Protein AF-A0A4V3XB51-F1 (afdb_monomer_lite)

Sequence (217 aa):
MMGCTQDAAGVLFLIGRRKKIQQNGTAVLPFRLDHRQHALASAIVCNLLGSENNVEFRTEKIDRAYNVVCETRRFMPTISTLTLVLTPTAHSQNIEVHGVQTVTIDFHDMETVDDFYDSEEMDDITTFAWDKLDSLASLLPDLHQVVLGFLTQDSMSRFVDEIVDVDMKMENLRSAGKLKYAIWSGSKRWTWCRVSPDMKELEATSFGKDDLWRVYQ

Organism: NCBI:txid98765

pLDDT: mean 73.85, std 19.02, range [29.34, 96.88]

Radius of gyration: 18.2 Å; chains: 1; bounding box: 54×57×50 Å

Foldseek 3Di:
DDDDDPPPPDFDQPFDWDQDFDDPQWDPDPDAAPPLQSRLVRLLLCLQQNSDGAWIWTWGDDPQWIWIWIFGDDPDFQTFTWIWIWGFDDDDDDDGHTAGAEIETERASVVPSPPPDDPPSLVPLVVRPQQSNLVSQLPRPNYQAYEYEYQDLVNVVCCCVVPCPVVVGNVSCVVVVRYFYWYQDPPPQQFIWGQDPVRPDTHTDNHHDVCSRVRVD

Secondary structure (DSSP, 8-state):
-----------------EE---BTTB---SS-B-HHHHHHHHHHHHHHH-SSS-EEEEEEEETTEEEEEEEE--SS----EEEEEEEEE--SSS--EEEEEEEEEE-TTGGG-TTTS-TTTTHHHHSS-HHHHHHHHHT-TT--EEEEEES-HHHHHHHIIIIIIIS-TTHHHHHTT-EEEEEEETTTTSEEEEEPTTSS-EEE-S--GGGGGGTT-

Structure (mmCIF, N/CA/C/O backbone):
data_AF-A0A4V3XB51-F1
#
_entry.id   AF-A0A4V3XB51-F1
#
loop_
_atom_site.group_PDB
_atom_site.id
_atom_site.type_symbol
_atom_site.label_atom_id
_atom_site.label_alt_id
_atom_site.label_comp_id
_atom_site.label_asym_id
_atom_site.label_entity_id
_atom_site.label_seq_id
_atom_site.pdbx_PDB_ins_code
_atom_site.Cartn_x
_atom_site.Cartn_y
_atom_site.Cartn_z
_atom_site.occupancy
_atom_site.B_iso_or_equiv
_atom_site.auth_seq_id
_atom_site.auth_comp_id
_atom_site.auth_asym_id
_atom_site.auth_atom_id
_atom_site.pdbx_PDB_model_num
ATOM 1 N N . MET A 1 1 ? -36.558 -35.570 7.314 1.00 42.81 1 MET A N 1
ATOM 2 C CA . MET A 1 1 ? -35.147 -35.218 7.562 1.00 42.81 1 MET A CA 1
ATOM 3 C C . MET A 1 1 ? -34.649 -34.484 6.322 1.00 42.81 1 MET A C 1
ATOM 5 O O . MET A 1 1 ? -34.412 -35.126 5.313 1.00 42.81 1 MET A O 1
ATOM 9 N N . MET A 1 2 ? -34.637 -33.152 6.347 1.00 34.59 2 MET A N 1
ATOM 10 C CA . MET A 1 2 ? -33.955 -32.300 5.362 1.00 34.59 2 MET A CA 1
ATOM 11 C C . MET A 1 2 ? -33.827 -30.924 6.013 1.00 34.59 2 MET A C 1
ATOM 13 O O . MET A 1 2 ? -34.794 -30.175 6.099 1.00 34.59 2 MET A O 1
ATOM 17 N N . GLY A 1 3 ? -32.662 -30.674 6.605 1.00 41.59 3 GLY A N 1
ATOM 18 C CA . GLY A 1 3 ? -32.278 -29.352 7.072 1.00 41.59 3 GLY A CA 1
ATOM 19 C C . GLY A 1 3 ? -31.692 -28.597 5.891 1.00 41.59 3 GLY A C 1
ATOM 20 O O . GLY A 1 3 ? -30.640 -28.979 5.389 1.00 41.59 3 GLY A O 1
ATOM 21 N N . CYS A 1 4 ? -32.379 -27.557 5.437 1.00 36.38 4 CYS A N 1
ATOM 22 C CA . CYS A 1 4 ? -31.778 -26.542 4.586 1.00 36.38 4 CYS A CA 1
ATOM 23 C C . CYS A 1 4 ? -31.296 -25.418 5.503 1.00 36.38 4 CYS A C 1
ATOM 25 O O . CYS A 1 4 ? -32.102 -24.641 6.011 1.00 36.38 4 CYS A O 1
ATOM 27 N N . THR A 1 5 ? -29.990 -25.354 5.748 1.00 40.09 5 THR A N 1
ATOM 28 C CA . THR A 1 5 ? -29.340 -24.167 6.303 1.00 40.09 5 THR A CA 1
ATOM 29 C C . THR A 1 5 ? -29.309 -23.100 5.215 1.00 40.09 5 THR A C 1
ATOM 31 O O . THR A 1 5 ? -28.614 -23.233 4.211 1.00 40.09 5 THR A O 1
ATOM 34 N N . GLN A 1 6 ? -30.123 -22.059 5.382 1.00 37.75 6 GLN A N 1
ATOM 35 C CA . GLN A 1 6 ? -29.972 -20.815 4.638 1.00 37.75 6 GLN A CA 1
ATOM 36 C C . GLN A 1 6 ? -28.800 -20.045 5.250 1.00 37.75 6 GLN A C 1
ATOM 38 O O . GLN A 1 6 ? -28.991 -19.253 6.170 1.00 37.75 6 GLN A O 1
ATOM 43 N N . ASP A 1 7 ? -27.595 -20.269 4.733 1.00 34.88 7 ASP A N 1
ATOM 44 C CA . ASP A 1 7 ? -26.500 -19.321 4.919 1.00 34.88 7 ASP A CA 1
ATOM 45 C C . ASP A 1 7 ? -26.773 -18.116 4.013 1.00 34.88 7 ASP A C 1
ATOM 47 O O . ASP A 1 7 ? -26.369 -18.050 2.853 1.00 34.88 7 ASP A O 1
ATOM 51 N N . ALA A 1 8 ? -27.553 -17.169 4.530 1.00 37.12 8 ALA A N 1
ATOM 52 C CA . ALA A 1 8 ? -27.720 -15.867 3.910 1.00 37.12 8 ALA A CA 1
ATOM 53 C C . ALA A 1 8 ? -26.492 -15.008 4.247 1.00 37.12 8 ALA A C 1
ATOM 55 O O . ALA A 1 8 ? -26.434 -14.366 5.296 1.00 37.12 8 ALA A O 1
ATOM 56 N N . ALA A 1 9 ? -25.504 -14.989 3.354 1.00 34.12 9 ALA A N 1
ATOM 57 C CA . ALA A 1 9 ? -24.465 -13.966 3.364 1.00 34.12 9 ALA A CA 1
ATOM 58 C C . ALA A 1 9 ? -25.096 -12.633 2.928 1.00 34.12 9 ALA A C 1
ATOM 60 O O . ALA A 1 9 ? -25.348 -12.390 1.748 1.00 34.12 9 ALA A O 1
ATOM 61 N N . GLY A 1 10 ? -25.434 -11.785 3.898 1.00 29.34 10 GLY A N 1
ATOM 62 C CA . GLY A 1 10 ? -25.928 -10.438 3.636 1.00 29.34 10 GLY A CA 1
ATOM 63 C C . GLY A 1 10 ? -24.772 -9.496 3.316 1.00 29.34 10 GLY A C 1
ATOM 64 O O . GLY A 1 10 ? -24.031 -9.111 4.216 1.00 29.34 10 GLY A O 1
ATOM 65 N N . VAL A 1 11 ? -24.637 -9.084 2.055 1.00 31.09 11 VAL A N 1
ATOM 66 C CA . VAL A 1 11 ? -23.760 -7.967 1.671 1.00 31.09 11 VAL A CA 1
ATOM 67 C C . VAL A 1 11 ? -24.524 -6.666 1.915 1.00 31.09 11 VAL A C 1
ATOM 69 O O . VAL A 1 11 ? -25.501 -6.366 1.227 1.00 31.09 11 VAL A O 1
ATOM 72 N N . LEU A 1 12 ? -24.115 -5.895 2.926 1.00 31.78 12 LEU A N 1
ATOM 73 C CA . LEU A 1 12 ? -24.673 -4.567 3.183 1.00 31.78 12 LEU A CA 1
ATOM 74 C C . LEU A 1 12 ? -23.858 -3.518 2.420 1.00 31.78 12 LEU A C 1
ATOM 76 O O . LEU A 1 12 ? -22.821 -3.048 2.887 1.00 31.78 12 LEU A O 1
ATOM 80 N N . PHE A 1 13 ? -24.372 -3.104 1.266 1.00 33.31 13 PHE A N 1
ATOM 81 C CA . PHE A 1 13 ? -23.847 -1.973 0.509 1.00 33.31 13 PHE A CA 1
ATOM 82 C C . PHE A 1 13 ? -24.184 -0.650 1.214 1.00 33.31 13 PHE A C 1
ATOM 84 O O . PHE A 1 13 ? -25.200 -0.016 0.934 1.00 33.31 13 PHE A O 1
ATOM 91 N N . LEU A 1 14 ? -23.319 -0.187 2.119 1.00 38.31 14 LEU A N 1
ATOM 92 C CA . LEU A 1 14 ? -23.331 1.210 2.568 1.00 38.31 14 LEU A CA 1
ATOM 93 C C . LEU A 1 14 ? -22.627 2.092 1.525 1.00 38.31 14 LEU A C 1
ATOM 95 O O . LEU A 1 14 ? -21.590 2.684 1.803 1.00 38.31 14 LEU A O 1
ATOM 99 N N . ILE A 1 15 ? -23.191 2.194 0.316 1.00 37.12 15 ILE A N 1
ATOM 100 C CA . ILE A 1 15 ? -22.657 3.065 -0.744 1.00 37.12 15 ILE A CA 1
ATOM 101 C C . ILE A 1 15 ? -22.994 4.517 -0.390 1.00 37.12 15 ILE A C 1
ATOM 103 O O . ILE A 1 15 ? -23.991 5.089 -0.825 1.00 37.12 15 ILE A O 1
ATOM 107 N N . GLY A 1 16 ? -22.169 5.123 0.457 1.00 39.75 16 GLY A N 1
ATOM 108 C CA . GLY A 1 16 ? -22.215 6.548 0.749 1.00 39.75 16 GLY A CA 1
ATOM 109 C C . GLY A 1 16 ? -21.083 7.266 0.032 1.00 39.75 16 GLY A C 1
ATOM 110 O O . GLY A 1 16 ? -19.974 7.300 0.550 1.00 39.75 16 GLY A O 1
ATOM 111 N N . ARG A 1 17 ? -21.349 7.898 -1.118 1.00 43.12 17 ARG A N 1
ATOM 112 C CA . ARG A 1 17 ? -20.425 8.902 -1.674 1.00 43.12 17 ARG A CA 1
ATOM 113 C C . ARG A 1 17 ? -20.515 10.152 -0.804 1.00 43.12 17 ARG A C 1
ATOM 115 O O . ARG A 1 17 ? -21.500 10.886 -0.874 1.00 43.12 17 ARG A O 1
ATOM 122 N N . ARG A 1 18 ? -19.522 10.387 0.054 1.00 48.75 18 ARG A N 1
ATOM 123 C CA . ARG A 1 18 ? -19.439 11.621 0.851 1.00 48.75 18 ARG A CA 1
ATOM 124 C C . ARG A 1 18 ? -18.233 12.426 0.396 1.00 48.75 18 ARG A C 1
ATOM 126 O O . ARG A 1 18 ? -17.098 12.055 0.671 1.00 48.75 18 ARG A O 1
ATOM 133 N N . LYS A 1 19 ? -18.495 13.563 -0.250 1.00 46.44 19 LYS A N 1
ATOM 134 C CA . LYS A 1 19 ? -17.493 14.610 -0.448 1.00 46.44 19 LYS A CA 1
ATOM 135 C C . LYS A 1 19 ? -17.243 15.248 0.918 1.00 46.44 19 LYS A C 1
ATOM 137 O O . LYS A 1 19 ? -18.160 15.846 1.483 1.00 46.44 19 LYS A O 1
ATOM 142 N N . LYS A 1 20 ? -16.058 15.059 1.497 1.00 53.38 20 LYS A N 1
ATOM 143 C CA . LYS A 1 20 ? -15.701 15.687 2.774 1.00 53.38 20 LYS A CA 1
ATOM 144 C C . LYS A 1 20 ? -14.520 16.620 2.578 1.00 53.38 20 LYS A C 1
ATOM 146 O O . LYS A 1 20 ? -13.474 16.228 2.085 1.00 53.38 20 LYS A O 1
ATOM 151 N N . ILE A 1 21 ? -14.739 17.855 3.002 1.00 48.19 21 ILE A N 1
ATOM 152 C CA . ILE A 1 21 ? -13.749 18.923 3.056 1.00 48.19 21 ILE A CA 1
ATOM 153 C C . ILE A 1 21 ? -12.902 18.692 4.316 1.00 48.19 21 ILE A C 1
ATOM 155 O O . ILE A 1 21 ? -13.452 18.325 5.361 1.00 48.19 21 ILE A O 1
ATOM 159 N N . GLN A 1 22 ? -11.580 18.871 4.220 1.00 48.50 22 GLN A N 1
ATOM 160 C CA . GLN A 1 22 ? -10.696 18.904 5.390 1.00 48.50 22 GLN A CA 1
ATOM 161 C C . GLN A 1 22 ? -11.243 19.884 6.440 1.00 48.50 22 GLN A C 1
ATOM 163 O O . GLN A 1 22 ? -11.690 20.981 6.110 1.00 48.50 22 GLN A O 1
ATOM 168 N N . GLN A 1 23 ? -11.147 19.529 7.721 1.00 45.72 23 GLN A N 1
ATOM 169 C CA . GLN A 1 23 ? -11.219 20.515 8.799 1.00 45.72 23 GLN A CA 1
ATOM 170 C C . GLN A 1 23 ? -9.812 20.658 9.380 1.00 45.72 23 GLN A C 1
ATOM 172 O O . GLN A 1 23 ? -9.255 19.693 9.898 1.00 45.72 23 GLN A O 1
ATOM 177 N N . ASN A 1 24 ? -9.228 21.854 9.260 1.00 42.91 24 ASN A N 1
ATOM 178 C CA . ASN A 1 24 ? -7.945 22.228 9.869 1.00 42.91 24 ASN A CA 1
ATOM 179 C C . ASN A 1 24 ? -6.772 21.269 9.557 1.00 42.91 24 ASN A C 1
ATOM 181 O O . ASN A 1 24 ? -6.052 20.855 10.462 1.00 42.91 24 ASN A O 1
ATOM 185 N N . GLY A 1 25 ? -6.577 20.883 8.289 1.00 48.22 25 GLY A N 1
ATOM 186 C CA . GLY A 1 25 ? -5.407 20.095 7.864 1.00 48.22 25 GLY 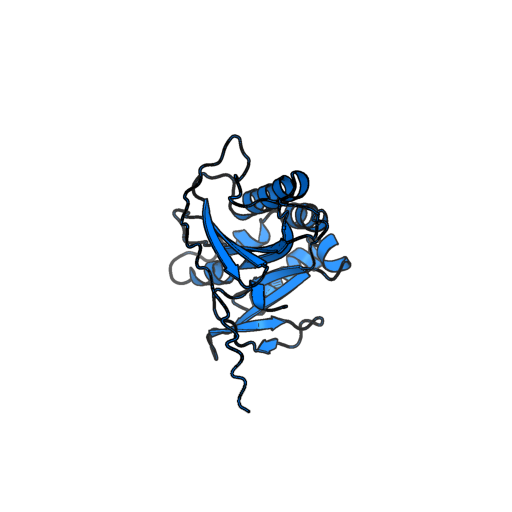A CA 1
ATOM 187 C C . GLY A 1 25 ? -5.467 18.590 8.160 1.00 48.22 25 GLY A C 1
ATOM 188 O O . GLY A 1 25 ? -4.514 17.876 7.856 1.00 48.22 25 GLY A O 1
ATOM 189 N N . THR A 1 26 ? -6.571 18.087 8.726 1.00 51.53 26 THR A N 1
ATOM 190 C CA . THR A 1 26 ? -6.757 16.656 9.028 1.00 51.53 26 THR A CA 1
ATOM 191 C C . THR A 1 26 ? -7.838 16.056 8.130 1.00 51.53 26 THR A C 1
ATOM 193 O O . THR A 1 26 ? -8.948 16.591 8.034 1.00 51.53 26 THR A O 1
ATOM 196 N N . ALA A 1 27 ? -7.540 14.930 7.473 1.00 55.12 27 ALA A N 1
ATOM 197 C CA . ALA A 1 27 ? -8.549 14.158 6.753 1.00 55.12 27 ALA A CA 1
ATOM 198 C C . ALA A 1 27 ? -9.607 13.632 7.741 1.00 55.12 27 ALA A C 1
ATOM 200 O O . ALA A 1 27 ? -9.299 12.913 8.688 1.00 55.12 27 ALA A O 1
ATOM 201 N N . VAL A 1 28 ? -10.881 13.983 7.548 1.00 62.31 28 VAL A N 1
ATOM 202 C CA . VAL A 1 28 ? -11.960 13.495 8.422 1.00 62.31 28 VAL A CA 1
ATOM 203 C C . VAL A 1 28 ? -12.460 12.148 7.907 1.00 62.31 28 VAL A C 1
ATOM 205 O O . VAL A 1 28 ? -13.474 12.069 7.202 1.00 62.31 28 VAL A O 1
ATOM 208 N N . LEU A 1 29 ? -11.757 11.082 8.294 1.00 65.69 29 LEU A N 1
ATOM 209 C CA . LEU A 1 29 ? -12.128 9.707 7.958 1.00 65.69 29 LEU A CA 1
ATOM 210 C C . LEU A 1 29 ? -13.569 9.399 8.421 1.00 65.69 29 LEU A C 1
ATOM 212 O O . LEU A 1 29 ? -13.937 9.734 9.551 1.00 65.69 29 LEU A O 1
ATOM 216 N N . PRO A 1 30 ? -14.435 8.815 7.572 1.00 64.62 30 PRO A N 1
ATOM 217 C CA . PRO A 1 30 ? -15.847 8.591 7.896 1.00 64.62 30 PRO A CA 1
ATOM 218 C C . PRO A 1 30 ? -16.124 7.390 8.822 1.00 64.62 30 PRO A C 1
ATOM 220 O O . PRO A 1 30 ? -17.289 7.039 8.998 1.00 64.62 30 PRO A O 1
ATOM 223 N N . PHE A 1 31 ? -15.102 6.781 9.425 1.00 69.19 31 PHE A N 1
ATOM 224 C CA . PHE A 1 31 ? -15.183 5.522 10.172 1.00 69.19 31 PHE A CA 1
ATOM 225 C C . PHE A 1 31 ? -14.501 5.618 11.544 1.00 69.19 31 PHE A C 1
ATOM 227 O O . PHE A 1 31 ? -13.680 6.502 11.794 1.00 69.19 31 PHE A O 1
ATOM 234 N N . ARG A 1 32 ? -14.885 4.723 12.463 1.00 70.75 32 ARG A N 1
ATOM 235 C CA . ARG A 1 32 ? -14.441 4.751 13.863 1.00 70.75 32 ARG A CA 1
ATOM 236 C C . ARG A 1 32 ? -13.144 3.962 14.047 1.00 70.75 32 ARG A C 1
ATOM 238 O O . ARG A 1 32 ? -13.164 2.748 14.212 1.00 70.75 32 ARG A O 1
ATOM 245 N N . LEU A 1 33 ? -12.031 4.683 14.037 1.00 76.38 33 LEU A N 1
ATOM 246 C CA . LEU A 1 33 ? -10.753 4.222 14.576 1.00 76.38 33 LEU A CA 1
ATOM 247 C C . LEU A 1 33 ? -10.580 4.765 15.998 1.00 76.38 33 LEU A C 1
ATOM 249 O O . LEU A 1 33 ? -11.208 5.768 16.357 1.00 76.38 33 LEU A O 1
ATOM 253 N N . ASP A 1 34 ? -9.708 4.150 16.796 1.00 81.12 34 ASP A N 1
ATOM 254 C CA . ASP A 1 34 ? -9.206 4.838 17.986 1.00 81.12 34 ASP A CA 1
ATOM 255 C C . ASP A 1 34 ? -8.459 6.122 17.582 1.00 81.12 34 ASP A C 1
ATOM 257 O O . ASP A 1 34 ? -8.044 6.294 16.433 1.00 81.12 34 ASP A O 1
ATOM 261 N N . HIS A 1 35 ? -8.303 7.053 18.523 1.00 82.06 35 HIS A N 1
ATOM 262 C CA . HIS A 1 35 ? -7.758 8.380 18.232 1.00 82.06 35 HIS A CA 1
ATOM 263 C C . HIS A 1 35 ? -6.365 8.337 17.581 1.00 82.06 35 HIS A C 1
ATOM 265 O O . HIS A 1 35 ? -6.075 9.137 16.690 1.00 82.06 35 HIS A O 1
ATOM 271 N N . ARG A 1 36 ? -5.514 7.388 17.988 1.00 86.12 36 ARG A N 1
ATOM 272 C CA . ARG A 1 36 ? -4.155 7.256 17.456 1.00 86.12 36 ARG A CA 1
ATOM 273 C C . ARG A 1 36 ? -4.183 6.686 16.042 1.00 86.12 36 ARG A C 1
ATOM 275 O O . ARG A 1 36 ? -3.529 7.238 15.159 1.00 86.12 36 ARG A O 1
ATOM 282 N N . GLN A 1 37 ? -4.949 5.621 15.814 1.00 86.69 37 GLN A N 1
ATOM 283 C CA . GLN A 1 37 ? -5.102 5.043 14.478 1.00 86.69 37 GLN A CA 1
ATOM 284 C C . GLN A 1 37 ? -5.754 6.025 13.505 1.00 86.69 37 GLN A C 1
ATOM 286 O O . GLN A 1 37 ? -5.328 6.117 12.356 1.00 86.69 37 GLN A O 1
ATOM 291 N N . HIS A 1 38 ? -6.731 6.810 13.970 1.00 85.31 38 HIS A N 1
ATOM 292 C CA . HIS A 1 38 ? -7.353 7.866 13.170 1.00 85.31 38 HIS A CA 1
ATOM 293 C C . HIS A 1 38 ? -6.326 8.901 12.708 1.00 85.31 38 HIS A C 1
ATOM 295 O O . HIS A 1 38 ? -6.267 9.205 11.515 1.00 85.31 38 HIS A O 1
ATOM 301 N N . ALA A 1 39 ? -5.479 9.387 13.619 1.00 86.25 39 ALA A N 1
ATOM 302 C CA . ALA A 1 39 ? -4.438 10.358 13.292 1.00 86.25 39 ALA A CA 1
ATOM 303 C C . ALA A 1 39 ? -3.423 9.801 12.279 1.00 86.25 39 ALA A C 1
ATOM 305 O O . ALA A 1 39 ? -3.100 10.478 11.303 1.00 86.25 39 ALA A O 1
ATOM 306 N N . LEU A 1 40 ? -2.968 8.557 12.468 1.00 89.88 40 LEU A N 1
ATOM 307 C CA . LEU A 1 40 ? -2.024 7.896 11.559 1.00 89.88 40 LEU A CA 1
ATOM 308 C C . LEU A 1 40 ? -2.630 7.665 10.170 1.00 89.88 40 LEU A C 1
ATOM 310 O O . LEU A 1 40 ? -2.041 8.072 9.172 1.00 89.88 40 LEU A O 1
ATOM 314 N N . ALA A 1 41 ? -3.827 7.079 10.095 1.00 86.50 41 ALA A N 1
ATOM 315 C CA . ALA A 1 41 ? -4.513 6.840 8.826 1.00 86.50 41 ALA A CA 1
ATOM 316 C C . ALA A 1 41 ? -4.811 8.154 8.085 1.00 86.50 41 ALA A C 1
ATOM 318 O O . ALA A 1 41 ? -4.629 8.239 6.872 1.00 86.50 41 ALA A O 1
ATOM 319 N N . SER A 1 42 ? -5.197 9.207 8.810 1.00 84.06 42 SER A N 1
ATOM 320 C CA . SER A 1 42 ? -5.414 10.536 8.227 1.00 84.06 42 SER A CA 1
ATOM 321 C C . SER A 1 42 ? -4.119 11.135 7.682 1.00 84.06 42 SER A C 1
ATOM 323 O O . SER A 1 42 ? -4.123 11.715 6.599 1.00 84.06 42 SER A O 1
ATOM 325 N N . ALA A 1 43 ? -3.004 10.973 8.399 1.00 86.31 43 ALA A N 1
ATOM 326 C CA . ALA A 1 43 ? -1.698 11.430 7.943 1.00 86.31 43 ALA A CA 1
ATOM 327 C C . ALA A 1 43 ? -1.225 10.669 6.695 1.00 86.31 43 ALA A C 1
ATOM 329 O O . ALA A 1 43 ? -0.666 11.298 5.801 1.00 86.31 43 ALA A O 1
ATOM 330 N N . ILE A 1 44 ? -1.494 9.359 6.600 1.00 87.56 44 ILE A N 1
ATOM 331 C CA . ILE A 1 44 ? -1.218 8.547 5.402 1.00 87.56 44 ILE A CA 1
ATOM 332 C C . ILE A 1 44 ? -2.022 9.069 4.206 1.00 87.56 44 ILE A C 1
ATOM 334 O O . ILE A 1 44 ? -1.445 9.325 3.152 1.00 87.56 44 ILE A O 1
ATOM 338 N N . VAL A 1 45 ? -3.329 9.303 4.382 1.00 82.56 45 VAL A N 1
ATOM 339 C CA . VAL A 1 45 ? -4.193 9.878 3.334 1.00 82.56 45 VAL A CA 1
ATOM 340 C C . VAL A 1 45 ? -3.667 11.240 2.876 1.00 82.56 45 VAL A C 1
ATOM 342 O O . VAL A 1 45 ? -3.523 11.460 1.678 1.00 82.56 45 VAL A O 1
ATOM 345 N N . CYS A 1 46 ? -3.337 12.138 3.810 1.00 79.31 46 CYS A N 1
ATOM 346 C CA . CYS A 1 46 ? -2.791 13.458 3.481 1.00 79.31 46 CYS A CA 1
ATOM 347 C C . CYS A 1 46 ? -1.413 13.379 2.805 1.00 79.31 46 CYS A C 1
ATOM 349 O O . CYS A 1 46 ? -1.093 14.244 1.993 1.00 79.31 46 CYS A O 1
ATOM 351 N N . ASN A 1 47 ? -0.593 12.379 3.148 1.00 82.00 47 ASN A N 1
ATOM 352 C CA . ASN A 1 47 ? 0.695 12.148 2.498 1.00 82.00 47 ASN A CA 1
ATOM 353 C C . ASN A 1 47 ? 0.506 11.739 1.033 1.00 82.00 47 ASN A C 1
ATOM 355 O O . ASN A 1 47 ? 1.206 12.257 0.176 1.00 82.00 47 ASN A O 1
ATOM 359 N N . LEU A 1 48 ? -0.454 10.846 0.764 1.00 77.69 48 LEU A N 1
ATOM 360 C CA . LEU A 1 48 ? -0.695 10.245 -0.553 1.00 77.69 48 LEU A CA 1
ATOM 361 C C . LEU A 1 48 ? -1.484 11.133 -1.509 1.00 77.69 48 LEU A C 1
ATOM 363 O O . LEU A 1 48 ? -1.110 11.293 -2.663 1.00 77.69 48 LEU A O 1
ATOM 367 N N . LEU A 1 49 ? -2.588 11.704 -1.039 1.00 73.75 49 LEU A N 1
ATOM 368 C CA . LEU A 1 49 ? -3.554 12.391 -1.904 1.00 73.75 49 LEU A CA 1
ATOM 369 C C . LEU A 1 49 ? -3.404 13.917 -1.860 1.00 73.75 49 LEU A C 1
ATOM 371 O O . LEU A 1 49 ? -4.143 14.649 -2.525 1.00 73.75 49 LEU A O 1
ATOM 375 N N . GLY A 1 50 ? -2.416 14.395 -1.102 1.00 67.31 50 GLY A N 1
ATOM 376 C CA . GLY A 1 50 ? -2.192 15.803 -0.825 1.00 67.31 50 GLY A CA 1
ATOM 377 C C . GLY A 1 50 ? -3.196 16.383 0.172 1.00 67.31 50 GLY A C 1
ATOM 378 O O . GLY A 1 50 ? -4.153 15.745 0.612 1.00 67.31 50 GLY A O 1
ATOM 379 N N . SER A 1 51 ? -2.957 17.637 0.547 1.00 56.88 51 SER A N 1
ATOM 380 C CA . SER A 1 51 ? -3.834 18.411 1.429 1.00 56.88 51 SER A CA 1
ATOM 381 C C . SER A 1 51 ? -4.994 19.090 0.692 1.00 56.88 51 SER A C 1
ATOM 383 O O . SER A 1 51 ? -5.830 19.724 1.335 1.00 56.88 51 SER A O 1
ATOM 385 N N . GLU A 1 52 ? -5.055 18.996 -0.640 1.00 53.84 52 GLU A N 1
ATOM 386 C CA . GLU A 1 52 ? -6.050 19.718 -1.429 1.00 53.84 52 GLU A CA 1
ATOM 387 C C . GLU A 1 52 ? -7.462 19.127 -1.296 1.00 53.84 52 GLU A C 1
ATOM 389 O O . GLU A 1 52 ? -7.686 17.923 -1.194 1.00 53.84 52 GLU A O 1
ATOM 394 N N . ASN A 1 53 ? -8.446 20.025 -1.290 1.00 52.53 53 ASN A N 1
ATOM 395 C CA . ASN A 1 53 ? -9.790 19.852 -0.730 1.00 52.53 53 ASN A CA 1
ATOM 396 C C . ASN A 1 53 ? -10.751 18.905 -1.492 1.00 52.53 53 ASN A C 1
ATOM 398 O O . ASN A 1 53 ? -11.965 18.991 -1.289 1.00 52.53 53 ASN A O 1
ATOM 402 N N . ASN A 1 54 ? -10.256 18.020 -2.363 1.00 67.38 54 ASN A N 1
ATOM 403 C CA . ASN A 1 54 ? -11.075 17.188 -3.257 1.00 67.38 54 ASN A CA 1
ATOM 404 C C . ASN A 1 54 ? -10.785 15.680 -3.141 1.00 67.38 54 ASN A C 1
ATOM 406 O O . ASN A 1 54 ? -10.724 14.982 -4.153 1.00 67.38 54 ASN A O 1
ATOM 410 N N . VAL A 1 55 ? -10.661 15.168 -1.912 1.00 71.50 55 VAL A N 1
ATOM 411 C CA . VAL A 1 55 ? -10.654 13.718 -1.661 1.00 71.50 55 VAL A CA 1
ATOM 412 C C . VAL A 1 55 ? -12.094 13.209 -1.524 1.00 71.50 55 VAL A C 1
ATOM 414 O O . VAL A 1 55 ? -12.864 13.655 -0.664 1.00 71.50 55 VAL A O 1
ATOM 417 N N . GLU A 1 56 ? -12.477 12.275 -2.387 1.00 74.88 56 GLU A N 1
ATOM 418 C CA . GLU A 1 56 ? -13.716 11.512 -2.307 1.00 74.88 56 GLU A CA 1
ATOM 419 C C . GLU A 1 56 ? -13.457 10.196 -1.573 1.00 74.88 56 GLU A C 1
ATOM 421 O O . GLU A 1 56 ? -12.503 9.476 -1.854 1.00 74.88 56 GLU A O 1
ATOM 426 N N . PHE A 1 57 ? -14.330 9.877 -0.619 1.00 76.69 57 PHE A N 1
ATOM 427 C CA . PHE A 1 57 ? -14.284 8.608 0.096 1.00 76.69 57 PHE A CA 1
ATOM 428 C C . PHE A 1 57 ? -15.442 7.731 -0.358 1.00 76.69 57 PHE A C 1
ATOM 430 O O . PHE A 1 57 ? -16.603 8.168 -0.379 1.00 76.69 57 PHE A O 1
ATOM 437 N N . ARG A 1 58 ? -15.124 6.477 -0.663 1.00 78.06 58 ARG A N 1
ATOM 438 C CA . ARG A 1 58 ? -16.090 5.393 -0.812 1.00 78.06 58 ARG A CA 1
ATOM 439 C C . ARG A 1 58 ? -15.810 4.364 0.268 1.00 78.06 58 ARG A C 1
ATOM 441 O O . ARG A 1 58 ? -14.671 4.150 0.671 1.00 78.06 58 ARG A O 1
ATOM 448 N N . THR A 1 59 ? -16.863 3.760 0.787 1.00 77.56 59 THR A N 1
ATOM 449 C CA . THR A 1 59 ? -16.734 2.736 1.818 1.00 77.56 59 THR A CA 1
ATOM 450 C C . THR A 1 59 ? -17.648 1.586 1.468 1.00 77.56 59 THR A C 1
ATOM 452 O O . THR A 1 59 ? -18.806 1.793 1.115 1.00 77.56 59 THR A O 1
ATOM 455 N N . GLU A 1 60 ? -17.117 0.382 1.578 1.00 79.44 60 GLU A N 1
ATOM 456 C CA . GLU A 1 60 ? -17.832 -0.861 1.365 1.00 79.44 60 GLU A CA 1
ATOM 457 C C . GLU A 1 60 ? -17.577 -1.767 2.568 1.00 79.44 60 GLU A C 1
ATOM 459 O O . GLU A 1 60 ? -16.446 -1.898 3.035 1.00 79.44 60 GLU A O 1
ATOM 464 N N . LYS A 1 61 ? -18.637 -2.370 3.111 1.00 77.38 61 LYS A N 1
ATOM 465 C CA . LYS A 1 61 ? -18.499 -3.383 4.156 1.00 77.38 61 LYS A CA 1
ATOM 466 C C . LYS A 1 61 ? -18.431 -4.750 3.494 1.00 77.38 61 LYS A C 1
ATOM 468 O O . LYS A 1 61 ? -19.340 -5.108 2.749 1.00 77.38 61 LYS A O 1
ATOM 473 N N . ILE A 1 62 ? -17.384 -5.505 3.797 1.00 74.00 62 ILE A N 1
ATOM 474 C CA . ILE A 1 62 ? -17.128 -6.818 3.210 1.00 74.00 62 ILE A CA 1
ATOM 475 C C . ILE A 1 62 ? -16.845 -7.775 4.359 1.00 74.00 62 ILE A C 1
ATOM 477 O O . ILE A 1 62 ? -15.847 -7.646 5.066 1.00 74.00 62 ILE A O 1
ATOM 481 N N . ASP A 1 63 ? -17.779 -8.693 4.592 1.00 76.25 63 ASP A N 1
ATOM 482 C CA . ASP A 1 63 ? -17.825 -9.551 5.775 1.00 76.25 63 ASP A CA 1
ATOM 483 C C . ASP A 1 63 ? -17.714 -8.748 7.084 1.00 76.25 63 ASP A C 1
ATOM 485 O O . ASP A 1 63 ? -18.607 -7.971 7.449 1.00 76.25 63 ASP A O 1
ATOM 489 N N . ARG A 1 64 ? -16.612 -8.943 7.816 1.00 71.50 64 ARG A N 1
ATOM 490 C CA . ARG A 1 64 ? -16.292 -8.209 9.044 1.00 71.50 64 ARG A CA 1
ATOM 491 C C . ARG A 1 64 ? -15.427 -6.981 8.781 1.00 71.50 64 ARG A C 1
ATOM 493 O O . ARG A 1 64 ? -15.306 -6.162 9.683 1.00 71.50 64 ARG A O 1
ATOM 500 N N . ALA A 1 65 ? -14.850 -6.839 7.592 1.00 75.12 65 ALA A N 1
ATOM 501 C CA . ALA A 1 65 ? -13.956 -5.747 7.257 1.00 75.12 65 ALA A CA 1
ATOM 502 C C . ALA A 1 65 ? -14.687 -4.570 6.592 1.00 75.12 65 ALA A C 1
ATOM 504 O O . ALA A 1 65 ? -15.761 -4.718 6.005 1.00 75.12 65 ALA A O 1
ATOM 505 N N . TYR A 1 66 ? -14.081 -3.390 6.661 1.00 78.88 66 TYR A N 1
ATOM 506 C CA . TYR A 1 66 ? -14.460 -2.242 5.849 1.00 78.88 66 TYR A CA 1
ATOM 507 C C . TYR A 1 66 ? -13.343 -1.949 4.863 1.00 78.88 66 TYR A C 1
ATOM 509 O O . TYR A 1 66 ? -12.206 -1.720 5.266 1.00 78.88 66 TYR A O 1
ATOM 517 N N . ASN A 1 67 ? -13.698 -1.942 3.588 1.00 80.12 67 ASN A N 1
ATOM 518 C CA . ASN A 1 67 ? -12.889 -1.414 2.510 1.00 80.12 67 ASN A CA 1
ATOM 519 C C . ASN A 1 67 ? -13.184 0.088 2.393 1.00 80.12 67 ASN A C 1
ATOM 521 O O . ASN A 1 67 ? -14.325 0.485 2.138 1.00 80.12 67 ASN A O 1
ATOM 525 N N . VAL A 1 68 ? -12.179 0.928 2.618 1.00 80.06 68 VAL A N 1
ATOM 526 C CA . VAL A 1 68 ? -12.281 2.377 2.442 1.00 80.06 68 VAL A CA 1
ATOM 527 C C . VAL A 1 68 ? -11.390 2.789 1.289 1.00 80.06 68 VAL A C 1
ATOM 529 O O . VAL A 1 68 ? -10.171 2.774 1.418 1.00 80.06 68 VAL A O 1
ATOM 532 N N . VAL A 1 69 ? -12.018 3.239 0.213 1.00 82.00 69 VAL A N 1
ATOM 533 C CA . VAL A 1 69 ? -11.348 3.740 -0.978 1.00 82.00 69 VAL A CA 1
ATOM 534 C C . VAL A 1 69 ? -11.300 5.264 -0.916 1.00 82.00 69 VAL A C 1
ATOM 536 O O . VAL A 1 69 ? -12.329 5.923 -0.735 1.00 82.00 69 VAL A O 1
ATOM 539 N N . CYS A 1 70 ? -10.099 5.816 -1.039 1.00 79.62 70 CYS A N 1
ATOM 540 C CA . CYS A 1 70 ? -9.833 7.247 -1.070 1.00 79.62 70 CYS A CA 1
ATOM 541 C C . CYS A 1 70 ? -9.361 7.614 -2.481 1.00 79.62 70 CYS A C 1
ATOM 543 O O . CYS A 1 70 ? -8.336 7.111 -2.938 1.00 79.62 70 CYS A O 1
ATOM 545 N N . GLU A 1 71 ? -10.111 8.486 -3.148 1.00 75.62 71 GLU A N 1
ATOM 546 C CA . GLU A 1 71 ? -9.863 8.940 -4.520 1.00 75.62 71 GLU A CA 1
ATOM 547 C C . GLU A 1 71 ? -9.666 10.459 -4.499 1.00 75.62 71 GLU A C 1
ATOM 549 O O . GLU A 1 71 ? -10.423 11.169 -3.838 1.00 75.62 71 GLU A O 1
ATOM 554 N N . THR A 1 72 ? -8.690 10.992 -5.230 1.00 69.19 72 THR A N 1
ATOM 555 C CA . THR A 1 72 ? -8.578 12.442 -5.451 1.00 69.19 72 THR A CA 1
ATOM 556 C C . THR A 1 72 ? -9.052 12.798 -6.855 1.00 69.19 72 THR A C 1
ATOM 558 O O . THR A 1 72 ? -8.741 12.101 -7.818 1.00 69.19 72 THR A O 1
ATOM 561 N N . ARG A 1 73 ? -9.821 13.885 -6.990 1.00 58.25 73 ARG A N 1
ATOM 562 C CA . ARG A 1 73 ? -10.110 14.487 -8.301 1.00 58.25 73 ARG A CA 1
ATOM 563 C C . ARG A 1 73 ? -9.166 15.659 -8.523 1.00 58.25 73 ARG A C 1
ATOM 565 O O . ARG A 1 73 ? -9.506 16.795 -8.179 1.00 58.25 73 ARG A O 1
ATOM 572 N N . ARG A 1 74 ? -7.989 15.393 -9.085 1.00 54.78 74 ARG A N 1
ATOM 573 C CA . ARG A 1 74 ? -7.139 16.450 -9.648 1.00 54.78 74 ARG A CA 1
ATOM 574 C C . ARG A 1 74 ? -7.605 16.800 -11.065 1.00 54.78 74 ARG A C 1
ATOM 576 O O . ARG A 1 74 ? -8.326 16.038 -11.701 1.00 54.78 74 ARG A O 1
ATOM 583 N N . PHE A 1 75 ? -7.222 17.987 -11.542 1.00 46.38 75 PHE A N 1
ATOM 584 C CA . PHE A 1 75 ? -7.412 18.403 -12.942 1.00 46.38 75 PHE A CA 1
ATOM 585 C C . PHE A 1 75 ? -6.589 17.549 -13.930 1.00 46.38 75 PHE A C 1
ATOM 587 O O . PHE A 1 75 ? -6.837 17.627 -15.128 1.00 46.38 75 PHE A O 1
ATOM 594 N N . MET A 1 76 ? -5.662 16.728 -13.419 1.00 44.78 76 MET A N 1
ATOM 595 C CA . MET A 1 76 ? -4.870 15.731 -14.142 1.00 44.78 76 MET A CA 1
ATOM 596 C C . MET A 1 76 ? -5.214 14.318 -13.632 1.00 44.78 76 MET A C 1
ATOM 598 O O . MET A 1 76 ? -5.563 14.180 -12.455 1.00 44.78 76 MET A O 1
ATOM 602 N N . PRO A 1 77 ? -5.163 13.276 -14.480 1.00 43.59 77 PRO A N 1
ATOM 603 C CA . PRO A 1 77 ? -5.758 11.968 -14.210 1.00 43.59 77 PRO A CA 1
ATOM 604 C C . PRO A 1 77 ? -4.849 11.020 -13.406 1.00 43.59 77 PRO A C 1
ATOM 606 O O . PRO A 1 77 ? -4.869 9.817 -13.635 1.00 43.59 77 PRO A O 1
ATOM 609 N N . THR A 1 78 ? -4.098 11.506 -12.417 1.00 50.03 78 THR A N 1
ATOM 610 C CA . THR A 1 78 ? -3.437 10.617 -11.449 1.00 50.03 78 THR A CA 1
ATOM 611 C C . THR A 1 78 ? -4.431 10.234 -10.352 1.00 50.03 78 THR A C 1
ATOM 613 O O . THR A 1 78 ? -4.510 10.839 -9.281 1.00 50.03 78 THR A O 1
ATOM 616 N N . ILE A 1 79 ? -5.269 9.232 -10.640 1.00 53.34 79 ILE A N 1
ATOM 617 C CA . ILE A 1 79 ? -6.096 8.592 -9.612 1.00 53.34 79 ILE A CA 1
ATOM 618 C C . ILE A 1 79 ? -5.188 7.636 -8.835 1.00 53.34 79 ILE A C 1
ATOM 620 O O . ILE A 1 79 ? -5.103 6.452 -9.140 1.00 53.34 79 ILE A O 1
ATOM 624 N N . SER A 1 80 ? -4.506 8.139 -7.808 1.00 63.06 80 SER A N 1
ATOM 625 C CA . SER A 1 80 ? -3.908 7.260 -6.802 1.00 63.06 80 SER A CA 1
ATOM 626 C C . SER A 1 80 ? -5.042 6.702 -5.952 1.00 63.06 80 SER A C 1
ATOM 628 O O . SER A 1 80 ? -5.633 7.423 -5.142 1.00 63.06 80 SER A O 1
ATOM 630 N N . THR A 1 81 ? -5.383 5.430 -6.142 1.00 74.50 81 THR A N 1
ATOM 631 C CA . THR A 1 81 ? -6.403 4.786 -5.312 1.00 74.50 81 THR A CA 1
ATOM 632 C C . THR A 1 81 ? -5.736 4.263 -4.046 1.00 74.50 81 THR A C 1
ATOM 634 O O . THR A 1 81 ? -4.954 3.312 -4.081 1.00 74.50 81 THR A O 1
ATOM 637 N N . LEU A 1 82 ? -6.036 4.890 -2.905 1.00 81.75 82 LEU A N 1
ATOM 638 C CA . LEU A 1 82 ? -5.643 4.377 -1.593 1.00 81.75 82 LEU A CA 1
ATOM 639 C C . LEU A 1 82 ? -6.802 3.580 -1.009 1.00 81.75 82 LEU A C 1
ATOM 641 O O . LEU A 1 82 ? -7.881 4.128 -0.779 1.00 81.75 82 LEU A O 1
ATOM 645 N N . THR A 1 83 ? -6.550 2.316 -0.697 1.00 83.56 83 THR A N 1
ATOM 646 C CA . THR A 1 83 ? -7.507 1.468 0.005 1.00 83.56 83 THR A CA 1
ATOM 647 C C . THR A 1 83 ? -7.022 1.146 1.411 1.00 83.56 83 THR A C 1
ATOM 649 O O . THR A 1 83 ? -5.887 0.716 1.612 1.00 83.56 83 THR A O 1
ATOM 652 N N . LEU A 1 84 ? -7.895 1.330 2.399 1.00 83.38 84 LEU A N 1
ATOM 653 C CA . LEU A 1 84 ? -7.681 0.896 3.778 1.00 83.38 84 LEU A CA 1
ATOM 654 C C . LEU A 1 84 ? -8.650 -0.241 4.098 1.00 83.38 84 LEU A C 1
ATOM 656 O O . LEU A 1 84 ? -9.865 -0.059 4.005 1.00 83.38 84 LEU A O 1
ATOM 660 N N . VAL A 1 85 ? -8.119 -1.388 4.518 1.00 83.56 85 VAL A N 1
ATOM 661 C CA . VAL A 1 85 ? -8.919 -2.506 5.032 1.00 83.56 85 VAL A CA 1
ATOM 662 C C . VAL A 1 85 ? -8.901 -2.460 6.549 1.00 83.56 85 VAL A C 1
ATOM 664 O O . VAL A 1 85 ? -7.854 -2.608 7.189 1.00 83.56 85 VAL A O 1
ATOM 667 N N . LEU A 1 86 ? -10.080 -2.247 7.117 1.00 82.75 86 LEU A N 1
ATOM 668 C CA . LEU A 1 86 ? -10.286 -2.109 8.549 1.00 82.75 86 LEU A CA 1
ATOM 669 C C . LEU A 1 86 ? -10.986 -3.345 9.081 1.00 82.75 86 LEU A C 1
ATOM 671 O O . LEU A 1 86 ? -12.031 -3.712 8.553 1.00 82.75 86 LEU A O 1
ATOM 675 N N . THR A 1 87 ? -10.494 -3.939 10.158 1.00 76.94 87 THR A N 1
ATOM 676 C CA . THR A 1 87 ? -11.189 -5.046 10.831 1.00 76.94 87 THR A CA 1
ATOM 677 C C . THR A 1 87 ? -11.602 -4.655 12.239 1.00 76.94 87 THR A C 1
ATOM 679 O O . THR A 1 87 ? -10.905 -3.860 12.867 1.00 76.94 87 THR A O 1
ATOM 682 N N . PRO A 1 88 ? -12.700 -5.201 12.785 1.00 69.19 88 PRO A N 1
ATOM 683 C CA . PRO A 1 88 ? -13.114 -4.923 14.148 1.00 69.19 88 PRO A CA 1
ATOM 684 C C . PRO A 1 88 ? -12.047 -5.471 15.093 1.00 69.19 88 PRO A C 1
ATOM 686 O O . PRO A 1 88 ? -11.748 -6.667 15.068 1.00 69.19 88 PRO A O 1
ATOM 689 N N . THR A 1 89 ? -11.474 -4.608 15.923 1.00 66.50 89 THR A N 1
ATOM 690 C CA . THR A 1 89 ? -10.656 -5.050 17.045 1.00 66.50 89 THR A CA 1
ATOM 691 C C . THR A 1 89 ? -11.610 -5.395 18.181 1.00 66.50 89 THR A C 1
ATOM 693 O O . THR A 1 89 ? -12.486 -4.616 18.556 1.00 66.50 89 THR A O 1
ATOM 696 N N . ALA A 1 90 ? -11.529 -6.630 18.676 1.00 57.62 90 ALA A N 1
ATOM 697 C CA . ALA A 1 90 ? -12.447 -7.112 19.697 1.00 57.62 90 ALA A CA 1
ATOM 698 C C . ALA A 1 90 ? -12.226 -6.331 20.999 1.00 57.62 90 ALA A C 1
ATOM 700 O O . ALA A 1 90 ? -11.294 -6.635 21.737 1.00 57.62 90 ALA A O 1
ATOM 701 N N . HIS A 1 91 ? -13.081 -5.348 21.289 1.00 52.69 91 HIS A N 1
ATOM 702 C CA . HIS A 1 91 ? -13.234 -4.744 22.612 1.00 52.69 91 HIS A CA 1
ATOM 703 C C . HIS A 1 91 ? -14.712 -4.484 22.937 1.00 52.69 91 HIS A C 1
ATOM 705 O O . HIS A 1 91 ? -15.572 -4.392 22.065 1.00 52.69 91 HIS A O 1
ATOM 711 N N . SER A 1 92 ? -14.989 -4.518 24.237 1.00 46.09 92 SER A N 1
ATOM 712 C CA . SER A 1 92 ? -16.272 -4.860 24.850 1.00 46.09 92 SER A CA 1
ATOM 713 C C . SER A 1 92 ? -17.423 -3.864 24.629 1.00 46.09 92 SER A C 1
ATOM 715 O O . SER A 1 92 ? -17.227 -2.674 24.417 1.00 46.09 92 SER A O 1
ATOM 717 N N . GLN A 1 93 ? -18.642 -4.410 24.724 1.00 46.12 93 GLN A N 1
ATOM 718 C CA . GLN A 1 93 ? -19.932 -3.746 24.961 1.00 46.12 93 GLN A CA 1
ATOM 719 C C . GLN A 1 93 ? -20.172 -2.432 24.182 1.00 46.12 93 GLN A C 1
ATOM 721 O O . GLN A 1 93 ? -20.031 -1.330 24.701 1.00 46.12 93 GLN A O 1
ATOM 726 N N . ASN A 1 94 ? -20.694 -2.588 22.960 1.00 50.66 94 ASN A N 1
ATOM 727 C CA . ASN A 1 94 ? -21.442 -1.588 22.177 1.00 50.66 94 ASN A CA 1
ATOM 728 C C . ASN A 1 94 ? -20.662 -0.548 21.352 1.00 50.66 94 ASN A C 1
ATOM 730 O O . ASN A 1 94 ? -21.304 0.294 20.720 1.00 50.66 94 ASN A O 1
ATOM 734 N N . ILE A 1 95 ? -19.327 -0.598 21.277 1.00 54.75 95 ILE A N 1
ATOM 735 C CA . ILE A 1 95 ? -18.556 0.281 20.378 1.00 54.75 95 ILE A CA 1
ATOM 736 C C . ILE A 1 95 ? -17.535 -0.548 19.590 1.00 54.75 95 ILE A C 1
ATOM 738 O O . ILE A 1 95 ? -16.491 -0.912 20.117 1.00 54.75 95 ILE A O 1
ATOM 742 N N . GLU A 1 96 ? -17.827 -0.830 18.315 1.00 60.50 96 GLU A N 1
ATOM 743 C CA . GLU A 1 96 ? -16.834 -1.375 17.381 1.00 60.50 96 GLU A CA 1
ATOM 744 C C . GLU A 1 96 ? -15.742 -0.316 17.149 1.00 60.50 96 GLU A C 1
ATOM 746 O O . GLU A 1 96 ? -15.996 0.743 16.566 1.00 60.50 96 GLU A O 1
ATOM 751 N N . VAL A 1 97 ? -14.538 -0.583 17.655 1.00 65.94 97 VAL A N 1
ATOM 752 C CA . VAL A 1 97 ? -13.308 0.094 17.232 1.00 65.94 97 VAL A CA 1
ATOM 753 C C . VAL A 1 97 ? -12.695 -0.773 16.139 1.00 65.94 97 VAL A C 1
ATOM 755 O O . VAL A 1 97 ? -12.700 -2.000 16.245 1.00 65.94 97 VAL A O 1
ATOM 758 N N . HIS A 1 98 ? -12.218 -0.156 15.063 1.00 76.44 98 HIS A N 1
ATOM 759 C CA . HIS A 1 98 ? -11.545 -0.880 13.991 1.00 76.44 98 HIS A CA 1
ATOM 760 C C . HIS A 1 98 ? -10.038 -0.628 14.021 1.00 76.44 98 HIS A C 1
ATOM 762 O O . HIS A 1 98 ? -9.602 0.471 14.363 1.00 76.44 98 HIS A O 1
ATOM 768 N N . GLY A 1 99 ? -9.268 -1.650 13.646 1.00 85.50 99 GLY A N 1
ATOM 769 C CA . GLY A 1 99 ? -7.834 -1.570 13.392 1.00 85.50 99 GLY A CA 1
ATOM 770 C C . GLY A 1 99 ? -7.535 -1.576 11.893 1.00 85.50 99 GLY A C 1
ATOM 771 O O . GLY A 1 99 ? -8.204 -2.292 11.140 1.00 85.50 99 GLY A O 1
ATOM 772 N N . VAL A 1 100 ? -6.555 -0.787 11.447 1.00 89.00 100 VAL A N 1
ATOM 773 C CA . VAL A 1 100 ? -6.086 -0.793 10.047 1.00 89.00 100 VAL A CA 1
ATOM 774 C C . VAL A 1 100 ? -5.156 -1.991 9.834 1.00 89.00 100 VAL A C 1
ATOM 776 O O . VAL A 1 100 ? -4.039 -1.990 10.345 1.00 89.00 100 VAL A O 1
ATOM 779 N N . GLN A 1 101 ? -5.591 -2.992 9.063 1.00 90.75 101 GLN A N 1
ATOM 780 C CA . GLN A 1 101 ? -4.807 -4.216 8.823 1.00 90.75 101 GLN A CA 1
ATOM 781 C C . GLN A 1 101 ? -4.070 -4.229 7.491 1.00 90.75 101 GLN A C 1
ATOM 783 O O . GLN A 1 101 ? -2.990 -4.811 7.381 1.00 90.75 101 GLN A O 1
ATOM 788 N N . THR A 1 102 ? -4.657 -3.639 6.456 1.00 92.69 102 THR A N 1
ATOM 789 C CA . THR A 1 102 ? -4.042 -3.565 5.131 1.00 92.69 102 THR A CA 1
ATOM 790 C C . THR A 1 102 ? -4.186 -2.159 4.591 1.00 92.69 102 THR A C 1
ATOM 792 O O . THR A 1 102 ? -5.264 -1.566 4.648 1.00 92.69 102 THR A O 1
ATOM 795 N N . VAL A 1 103 ? -3.085 -1.646 4.064 1.00 92.50 103 VAL A N 1
ATOM 796 C CA . VAL A 1 103 ? -3.051 -0.433 3.255 1.00 92.50 103 VAL A CA 1
ATOM 797 C C . VAL A 1 103 ? -2.671 -0.869 1.852 1.00 92.50 103 VAL A C 1
ATOM 799 O O . VAL A 1 103 ? -1.664 -1.555 1.691 1.00 92.50 103 VAL A O 1
ATOM 802 N N . THR A 1 104 ? -3.441 -0.496 0.838 1.00 91.88 104 THR A N 1
ATOM 803 C CA . THR A 1 104 ? -2.995 -0.663 -0.545 1.00 91.88 104 THR A CA 1
ATOM 804 C C . THR A 1 104 ? -2.944 0.660 -1.262 1.00 91.88 104 THR A C 1
ATOM 806 O O . THR A 1 104 ? -3.814 1.511 -1.076 1.00 91.88 104 THR A O 1
ATOM 809 N N . ILE A 1 105 ? -1.913 0.820 -2.078 1.00 88.62 105 ILE A N 1
ATOM 810 C CA . ILE A 1 105 ? -1.729 1.991 -2.920 1.00 88.62 105 ILE A CA 1
ATOM 811 C C . ILE A 1 105 ? -1.621 1.479 -4.337 1.0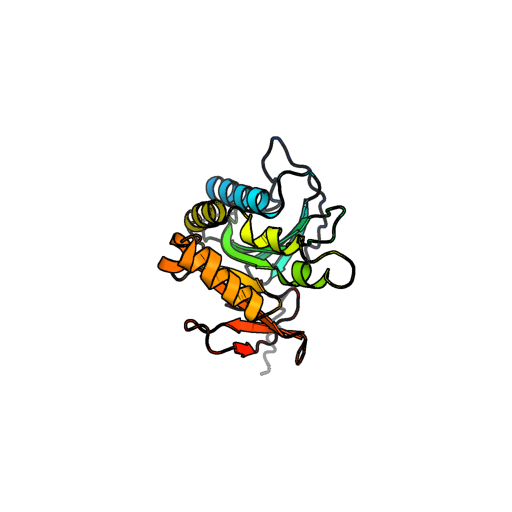0 88.62 105 ILE A C 1
ATOM 813 O O . ILE A 1 105 ? -0.775 0.637 -4.641 1.00 88.62 105 ILE A O 1
ATOM 817 N N . ASP A 1 106 ? -2.527 1.958 -5.167 1.00 86.75 106 ASP A N 1
ATOM 818 C CA . ASP A 1 106 ? -2.635 1.523 -6.536 1.00 86.75 106 ASP A CA 1
ATOM 819 C C . ASP A 1 106 ? -2.060 2.575 -7.488 1.00 86.75 106 ASP A C 1
ATOM 821 O O . ASP A 1 106 ? -2.594 3.684 -7.589 1.00 86.75 106 ASP A O 1
ATOM 825 N N . PHE A 1 107 ? -0.962 2.219 -8.156 1.00 76.81 107 PHE A N 1
ATOM 826 C CA . PHE A 1 107 ? -0.290 3.043 -9.160 1.00 76.81 107 PHE A CA 1
ATOM 827 C C . PHE A 1 107 ? -0.705 2.695 -10.589 1.00 76.81 107 PHE A C 1
ATOM 829 O O . PHE A 1 107 ? -0.310 3.408 -11.508 1.00 76.81 107 PHE A O 1
ATOM 836 N N . HIS A 1 108 ? -1.517 1.653 -10.814 1.00 69.38 108 HIS A N 1
ATOM 837 C CA . HIS A 1 108 ? -1.794 1.222 -12.186 1.00 69.38 108 HIS A CA 1
ATOM 838 C C . HIS A 1 108 ? -2.537 2.293 -13.001 1.00 69.38 108 HIS A C 1
ATOM 840 O O . HIS A 1 108 ? -2.309 2.396 -14.201 1.00 69.38 108 HIS A O 1
ATOM 846 N N . ASP A 1 109 ? -3.405 3.094 -12.369 1.00 60.12 109 ASP A N 1
ATOM 847 C CA . ASP A 1 109 ? -4.137 4.167 -13.051 1.00 60.12 109 ASP A CA 1
ATOM 848 C C . ASP A 1 109 ? -3.193 5.322 -13.449 1.00 60.12 109 ASP A C 1
ATOM 850 O O . ASP A 1 109 ? -3.441 5.974 -14.462 1.00 60.12 109 ASP A O 1
ATOM 854 N N . MET A 1 110 ? -2.076 5.530 -12.732 1.00 56.09 110 MET A N 1
ATOM 855 C CA . MET A 1 110 ? -1.075 6.556 -13.076 1.00 56.09 110 MET A CA 1
ATOM 856 C C . MET A 1 110 ? -0.300 6.207 -14.348 1.00 56.09 110 MET A C 1
ATOM 858 O O . MET A 1 110 ? 0.013 7.089 -15.134 1.00 56.09 110 MET A O 1
ATOM 862 N N . GLU A 1 111 ? -0.042 4.921 -14.590 1.00 52.22 111 GLU A N 1
ATOM 863 C CA . GLU A 1 111 ? 0.728 4.454 -15.751 1.00 52.22 111 GLU A CA 1
ATOM 864 C C . GLU A 1 111 ? -0.120 4.362 -17.046 1.00 52.22 111 GLU A C 1
ATOM 866 O O . GLU A 1 111 ? 0.402 4.024 -18.104 1.00 52.22 111 GLU A O 1
ATOM 871 N N . THR A 1 112 ? -1.432 4.649 -17.001 1.00 50.03 112 THR A N 1
ATOM 872 C CA . THR A 1 112 ? -2.327 4.608 -18.186 1.00 50.03 112 THR A CA 1
ATOM 873 C C . THR A 1 112 ? -2.535 5.958 -18.882 1.00 50.03 112 THR A C 1
ATOM 875 O O . THR A 1 112 ? -3.252 6.032 -19.880 1.00 50.03 112 THR A O 1
ATOM 878 N N . VAL A 1 113 ? -1.917 7.027 -18.378 1.00 50.19 113 VAL A N 1
ATOM 879 C CA . VAL A 1 113 ? -2.068 8.404 -18.894 1.00 50.19 113 VAL A CA 1
ATOM 880 C C . VAL A 1 113 ? -1.136 8.686 -20.094 1.00 50.19 113 VAL A C 1
ATOM 882 O O . VAL A 1 113 ? -1.205 9.744 -20.717 1.00 50.19 113 VAL A O 1
ATOM 885 N N . ASP A 1 114 ? -0.327 7.704 -20.489 1.00 45.41 114 ASP A N 1
ATOM 886 C CA . ASP A 1 114 ? 0.842 7.863 -21.367 1.00 45.41 114 ASP A CA 1
ATOM 887 C C . ASP A 1 114 ? 0.562 8.027 -22.878 1.00 45.41 114 ASP A C 1
ATOM 889 O O . ASP A 1 114 ? 1.495 8.144 -23.666 1.00 45.41 114 ASP A O 1
ATOM 893 N N . ASP A 1 115 ? -0.696 8.091 -23.329 1.00 46.12 115 ASP A N 1
ATOM 894 C CA . ASP A 1 115 ? -0.975 8.331 -24.759 1.00 46.12 115 ASP A CA 1
ATOM 895 C C . ASP A 1 115 ? -1.087 9.828 -25.128 1.00 46.12 115 ASP A C 1
ATOM 897 O O . ASP A 1 115 ? -1.192 10.156 -26.313 1.00 46.12 115 ASP A O 1
ATOM 901 N N . PHE A 1 116 ? -1.074 10.759 -24.158 1.00 44.75 116 PHE A N 1
ATOM 902 C CA . PHE A 1 116 ? -1.280 12.195 -24.437 1.00 44.75 116 PHE A CA 1
ATOM 903 C C . PHE A 1 116 ? -0.360 13.193 -23.712 1.00 44.75 116 PHE A C 1
ATOM 905 O O . PHE A 1 116 ? -0.420 14.376 -24.058 1.00 44.75 116 PHE A O 1
ATOM 912 N N . TYR A 1 117 ? 0.487 12.774 -22.768 1.00 48.12 117 TYR A N 1
ATOM 913 C CA . TYR A 1 117 ? 1.345 13.687 -22.001 1.00 48.12 117 TYR A CA 1
ATOM 914 C C . TYR A 1 117 ? 2.802 13.207 -21.960 1.00 48.12 117 TYR A C 1
ATOM 916 O O . TYR A 1 117 ? 3.069 12.012 -21.971 1.00 48.12 117 TYR A O 1
ATOM 924 N N . ASP A 1 118 ? 3.731 14.166 -22.023 1.00 42.44 118 ASP A N 1
ATOM 925 C CA . ASP A 1 118 ? 5.179 13.951 -22.089 1.00 42.44 118 ASP A CA 1
ATOM 926 C C . ASP A 1 118 ? 5.693 13.091 -20.923 1.00 42.44 118 ASP A C 1
ATOM 928 O O . ASP A 1 118 ? 5.253 13.221 -19.782 1.00 42.44 118 ASP A O 1
ATOM 932 N N . SER A 1 119 ? 6.712 12.281 -21.214 1.00 44.91 119 SER A N 1
ATOM 933 C CA . SER A 1 119 ? 7.391 11.312 -20.339 1.00 44.91 119 SER A CA 1
ATOM 934 C C . SER A 1 119 ? 8.080 11.884 -19.081 1.00 44.91 119 SER A C 1
ATOM 936 O O . SER A 1 119 ? 8.921 11.210 -18.487 1.00 44.91 119 SER A O 1
ATOM 938 N N . GLU A 1 120 ? 7.784 13.124 -18.688 1.00 46.44 120 GLU A N 1
ATOM 939 C CA . GLU A 1 120 ? 8.293 13.779 -17.473 1.00 46.44 120 GLU A CA 1
ATOM 940 C C . GLU A 1 120 ? 7.448 13.441 -16.216 1.00 46.44 120 GLU A C 1
ATOM 942 O O . GLU A 1 120 ? 7.882 13.707 -15.102 1.00 46.44 120 GLU A O 1
ATOM 947 N N . GLU A 1 121 ? 6.277 12.794 -16.343 1.00 49.03 121 GLU A N 1
ATOM 948 C CA . GLU A 1 121 ? 5.357 12.525 -15.209 1.00 49.03 121 GLU A CA 1
ATOM 949 C C . GLU A 1 121 ? 5.678 11.264 -14.369 1.00 49.03 121 GLU A C 1
ATOM 951 O O . GLU A 1 121 ? 5.099 11.060 -13.300 1.00 49.03 121 GLU A O 1
ATOM 956 N N . MET A 1 122 ? 6.664 10.448 -14.769 1.00 47.28 122 MET A N 1
ATOM 957 C CA . MET A 1 122 ? 7.232 9.385 -13.910 1.00 47.28 122 MET A CA 1
ATOM 958 C C . MET A 1 122 ? 7.925 9.937 -12.645 1.00 47.28 122 MET A C 1
ATOM 960 O O . MET A 1 122 ? 8.231 9.167 -11.729 1.00 47.28 122 MET A O 1
ATOM 964 N N . ASP A 1 123 ? 8.124 11.257 -12.562 1.00 53.12 123 ASP A N 1
ATOM 965 C CA . ASP A 1 123 ? 8.635 11.956 -11.379 1.00 53.12 123 ASP A CA 1
ATOM 966 C C . ASP A 1 123 ? 7.716 11.816 -10.148 1.00 53.12 123 ASP A C 1
ATOM 968 O O . ASP A 1 123 ? 8.188 11.925 -9.015 1.00 53.12 123 ASP A O 1
ATOM 972 N N . ASP A 1 124 ? 6.423 11.507 -10.300 1.00 60.28 124 ASP A N 1
ATOM 973 C CA . ASP A 1 124 ? 5.499 11.437 -9.154 1.00 60.28 124 ASP A CA 1
ATOM 974 C C . ASP A 1 124 ? 5.780 10.243 -8.217 1.00 60.28 124 ASP A C 1
ATOM 976 O O . ASP A 1 124 ? 5.639 10.364 -6.996 1.00 60.28 124 ASP A O 1
ATOM 980 N N . ILE A 1 125 ? 6.227 9.093 -8.746 1.00 66.81 125 ILE A N 1
ATOM 981 C CA . ILE A 1 125 ? 6.585 7.927 -7.915 1.00 66.81 125 ILE A CA 1
ATOM 982 C C . ILE A 1 125 ? 7.920 8.162 -7.209 1.00 66.81 125 ILE A C 1
ATOM 984 O O . ILE A 1 125 ? 8.062 7.787 -6.048 1.00 66.81 125 ILE A O 1
ATOM 988 N N . THR A 1 126 ? 8.902 8.786 -7.857 1.00 65.94 126 THR A N 1
ATOM 989 C CA . THR A 1 126 ? 10.247 8.966 -7.281 1.00 65.94 126 THR A CA 1
ATOM 990 C C . THR A 1 126 ? 10.321 10.143 -6.303 1.00 65.94 126 THR A C 1
ATOM 992 O O . THR A 1 126 ? 11.069 10.085 -5.321 1.00 65.94 126 THR A O 1
ATOM 995 N N . THR A 1 127 ? 9.498 11.180 -6.499 1.00 69.81 127 THR A N 1
ATOM 996 C CA . THR A 1 127 ? 9.425 12.366 -5.619 1.00 69.81 127 THR A CA 1
ATOM 997 C C . THR A 1 127 ? 8.494 12.195 -4.417 1.00 69.81 127 THR A C 1
ATOM 999 O O . THR A 1 127 ? 8.475 13.038 -3.513 1.00 69.81 127 THR A O 1
ATOM 1002 N N . PHE A 1 128 ? 7.738 11.096 -4.361 1.00 77.31 128 PHE A N 1
ATOM 1003 C CA . PHE A 1 128 ? 6.831 10.818 -3.258 1.00 77.31 128 PHE A CA 1
ATOM 1004 C C . PHE A 1 128 ? 7.563 10.679 -1.908 1.00 77.31 128 PHE A C 1
ATOM 1006 O O . PHE A 1 128 ? 8.657 10.118 -1.803 1.00 77.31 128 PHE A O 1
ATOM 1013 N N . ALA A 1 129 ? 6.931 11.162 -0.831 1.00 85.88 129 ALA A N 1
ATOM 1014 C CA . ALA A 1 129 ? 7.462 11.102 0.534 1.00 85.88 129 ALA A CA 1
ATOM 1015 C C . ALA A 1 129 ? 7.331 9.687 1.140 1.00 85.88 129 ALA A C 1
ATOM 1017 O O . ALA A 1 129 ? 6.519 9.441 2.045 1.00 85.88 129 ALA A O 1
ATOM 1018 N N . TRP A 1 130 ? 8.103 8.739 0.601 1.00 89.44 130 TRP A N 1
ATOM 1019 C CA . TRP A 1 130 ? 8.100 7.325 0.994 1.00 89.44 130 TRP A CA 1
ATOM 1020 C C . TRP A 1 130 ? 8.602 7.086 2.414 1.00 89.44 130 TRP A C 1
ATOM 1022 O O . TRP A 1 130 ? 8.055 6.247 3.120 1.00 89.44 130 TRP A O 1
ATOM 1032 N N . ASP A 1 131 ? 9.597 7.847 2.860 1.00 91.81 131 ASP A N 1
ATOM 1033 C CA . ASP A 1 131 ? 10.111 7.833 4.234 1.00 91.81 131 ASP A CA 1
ATOM 1034 C C . ASP A 1 131 ? 9.004 8.136 5.257 1.00 91.81 131 ASP A C 1
ATOM 1036 O O . ASP A 1 131 ? 8.869 7.479 6.298 1.00 91.81 131 ASP A O 1
ATOM 1040 N N . LYS A 1 132 ? 8.149 9.104 4.922 1.00 91.06 132 LYS A N 1
ATOM 1041 C CA . LYS A 1 132 ? 7.007 9.490 5.739 1.00 91.06 132 LYS A CA 1
ATOM 1042 C C . LYS A 1 132 ? 5.909 8.436 5.702 1.00 91.06 132 LYS A C 1
ATOM 1044 O O . LYS A 1 132 ? 5.333 8.148 6.751 1.00 91.06 132 LYS A O 1
ATOM 1049 N N . LEU A 1 133 ? 5.626 7.843 4.541 1.00 91.94 133 LEU A N 1
ATOM 1050 C CA . LEU A 1 133 ? 4.683 6.724 4.449 1.00 91.94 133 LEU A CA 1
ATOM 1051 C C . LEU A 1 133 ? 5.153 5.535 5.297 1.00 91.94 133 LEU A C 1
ATOM 1053 O O . LEU A 1 133 ? 4.368 5.017 6.088 1.00 91.94 133 LEU A O 1
ATOM 1057 N N . ASP A 1 134 ? 6.423 5.150 5.172 1.00 95.50 134 ASP A N 1
ATOM 1058 C CA . ASP A 1 134 ? 7.045 4.057 5.923 1.00 95.50 134 ASP A CA 1
ATOM 1059 C C . ASP A 1 134 ? 6.933 4.278 7.436 1.00 95.50 134 ASP A C 1
ATOM 1061 O O . ASP A 1 134 ? 6.449 3.421 8.184 1.00 95.50 134 ASP A O 1
ATOM 1065 N N . SER A 1 135 ? 7.286 5.484 7.886 1.00 95.44 135 SER A N 1
ATOM 1066 C CA . SER A 1 135 ? 7.206 5.881 9.293 1.00 95.44 135 SER A CA 1
ATOM 1067 C C . SER A 1 135 ? 5.767 5.887 9.819 1.00 95.44 135 SER A C 1
ATOM 1069 O O . SER A 1 135 ? 5.498 5.407 10.916 1.00 95.44 135 SER A O 1
ATOM 1071 N N . LEU A 1 136 ? 4.806 6.415 9.056 1.00 94.56 136 LEU A N 1
ATOM 1072 C CA . LEU A 1 136 ? 3.406 6.472 9.488 1.00 94.56 136 LEU A CA 1
ATOM 1073 C C . LEU A 1 136 ? 2.754 5.087 9.521 1.00 94.56 136 LEU A C 1
ATOM 1075 O O . LEU A 1 136 ? 2.050 4.761 10.479 1.00 94.56 136 LEU A O 1
ATOM 1079 N N . ALA A 1 137 ? 2.985 4.275 8.490 1.00 94.38 137 ALA A N 1
ATOM 1080 C CA . ALA A 1 137 ? 2.409 2.942 8.385 1.00 94.38 137 ALA A CA 1
ATOM 1081 C C . ALA A 1 137 ? 3.009 1.986 9.425 1.00 94.38 137 ALA A C 1
ATOM 1083 O O . ALA A 1 137 ? 2.270 1.242 10.064 1.00 94.38 137 ALA A O 1
ATOM 1084 N N . SER A 1 138 ? 4.321 2.042 9.674 1.00 95.56 138 SER A N 1
ATOM 1085 C CA . SER A 1 138 ? 4.971 1.208 10.700 1.00 95.56 138 SER A CA 1
ATOM 1086 C C . SER A 1 138 ? 4.454 1.465 12.123 1.00 95.56 138 SER A C 1
ATOM 1088 O O . SER A 1 138 ? 4.498 0.564 12.962 1.00 95.56 138 SER A O 1
ATOM 1090 N N . LEU A 1 139 ? 3.902 2.654 12.391 1.00 95.06 139 LEU A N 1
ATOM 1091 C CA . LEU A 1 139 ? 3.291 3.010 13.675 1.00 95.06 139 LEU A CA 1
ATOM 1092 C C . LEU A 1 139 ? 1.849 2.504 13.851 1.00 95.06 139 LEU A C 1
ATOM 1094 O O . LEU A 1 139 ? 1.303 2.644 14.953 1.00 95.06 139 LEU A O 1
ATOM 1098 N N . LEU A 1 140 ? 1.225 1.941 12.809 1.00 92.06 140 LEU A N 1
ATOM 1099 C CA . LEU A 1 140 ? -0.095 1.317 12.908 1.00 92.06 140 LEU A CA 1
ATOM 1100 C C . LEU A 1 140 ? 0.025 -0.037 13.636 1.00 92.06 140 LEU A C 1
ATOM 1102 O O . LEU A 1 140 ? 0.707 -0.939 13.144 1.00 92.06 140 LEU A O 1
ATOM 1106 N N . PRO A 1 141 ? -0.634 -0.208 14.797 1.00 88.12 141 PRO A N 1
ATOM 1107 C CA . PRO A 1 141 ? -0.416 -1.365 15.668 1.00 88.12 141 PRO A CA 1
ATOM 1108 C C . PRO A 1 141 ? -0.889 -2.682 15.043 1.00 88.12 141 PRO A C 1
ATOM 1110 O O . PRO A 1 141 ? -0.220 -3.702 15.188 1.00 88.12 141 PRO A O 1
ATOM 1113 N N . ASP A 1 142 ? -2.003 -2.639 14.312 1.00 89.44 142 ASP A N 1
ATOM 1114 C CA . ASP A 1 142 ? -2.661 -3.819 13.742 1.00 89.44 142 ASP A CA 1
ATOM 1115 C C . ASP A 1 142 ? -2.274 -4.064 12.273 1.00 89.44 142 ASP A C 1
ATOM 1117 O O . ASP A 1 142 ? -2.832 -4.944 11.619 1.00 89.44 142 ASP A O 1
ATOM 1121 N N . LEU A 1 143 ? -1.327 -3.292 11.727 1.00 93.62 143 LEU A N 1
ATOM 1122 C CA . LEU A 1 143 ? -0.979 -3.372 10.312 1.00 93.62 143 LEU A CA 1
ATOM 1123 C C . LEU A 1 143 ? -0.268 -4.689 10.005 1.00 93.62 143 LEU A C 1
ATOM 1125 O O . LEU A 1 143 ? 0.842 -4.934 10.489 1.00 93.62 143 LEU A O 1
ATOM 1129 N N . HIS A 1 144 ? -0.877 -5.501 9.148 1.00 93.94 144 HIS A N 1
ATOM 1130 C CA . HIS A 1 144 ? -0.297 -6.740 8.644 1.00 93.94 144 HIS A CA 1
ATOM 1131 C C . HIS A 1 144 ? 0.554 -6.489 7.402 1.00 93.94 144 HIS A C 1
ATOM 1133 O O . HIS A 1 144 ? 1.641 -7.051 7.288 1.00 93.94 144 HIS A O 1
ATOM 1139 N N . GLN A 1 145 ? 0.079 -5.641 6.485 1.00 94.88 145 GLN A N 1
ATOM 1140 C CA . GLN A 1 145 ? 0.766 -5.414 5.216 1.00 94.88 145 GLN A CA 1
ATOM 1141 C C . GLN A 1 145 ? 0.442 -4.075 4.552 1.00 94.88 145 GLN A C 1
ATOM 1143 O O . GLN A 1 145 ? -0.642 -3.510 4.724 1.00 94.88 145 GLN A O 1
ATOM 1148 N N . VAL A 1 146 ? 1.391 -3.621 3.738 1.00 94.69 146 VAL A N 1
ATOM 1149 C CA . VAL A 1 146 ? 1.233 -2.562 2.744 1.00 94.69 146 VAL A CA 1
ATOM 1150 C C . VAL A 1 146 ? 1.448 -3.185 1.371 1.00 94.69 146 VAL A C 1
ATOM 1152 O O . VAL A 1 146 ? 2.511 -3.753 1.126 1.00 94.69 146 VAL A O 1
ATOM 1155 N N . VAL A 1 147 ? 0.453 -3.096 0.489 1.00 94.75 147 VAL A N 1
ATOM 1156 C CA . VAL A 1 147 ? 0.523 -3.644 -0.874 1.00 94.75 147 VAL A CA 1
ATOM 1157 C C . VAL A 1 147 ? 0.598 -2.500 -1.878 1.00 94.75 147 VAL A C 1
ATOM 1159 O O . VAL A 1 147 ? -0.309 -1.671 -1.938 1.00 94.75 147 VAL A O 1
ATOM 1162 N N . LEU A 1 148 ? 1.663 -2.460 -2.673 1.00 92.25 148 LEU A N 1
ATOM 1163 C CA . LEU A 1 148 ? 1.812 -1.510 -3.775 1.00 92.25 148 LEU A CA 1
ATOM 1164 C C . LEU A 1 148 ? 1.460 -2.212 -5.094 1.00 92.25 148 LEU A C 1
ATOM 1166 O O . LEU A 1 148 ? 2.046 -3.248 -5.415 1.00 92.25 148 LEU A O 1
ATOM 1170 N N . GLY A 1 149 ? 0.478 -1.686 -5.824 1.00 91.25 149 GLY A N 1
ATOM 1171 C CA . GLY A 1 149 ? 0.056 -2.201 -7.129 1.00 91.25 149 GLY A CA 1
ATOM 1172 C C . GLY A 1 149 ? 0.696 -1.417 -8.271 1.00 91.25 149 GLY A C 1
ATOM 1173 O O . GLY A 1 149 ? 0.595 -0.197 -8.278 1.00 91.25 149 GLY A O 1
ATOM 1174 N N . PHE A 1 150 ? 1.322 -2.102 -9.229 1.00 88.00 150 PHE A N 1
ATOM 1175 C CA . PHE A 1 150 ? 1.976 -1.510 -10.406 1.00 88.00 150 PHE A CA 1
ATOM 1176 C C . PHE A 1 150 ? 1.334 -2.005 -11.701 1.00 88.00 150 PHE A C 1
ATOM 1178 O O . PHE A 1 150 ? 0.805 -3.123 -11.744 1.00 88.00 150 PHE A O 1
ATOM 1185 N N . LEU A 1 151 ? 1.428 -1.218 -12.777 1.00 83.94 151 LEU A N 1
ATOM 1186 C CA . LEU A 1 151 ? 0.969 -1.668 -14.095 1.00 83.94 151 LEU A CA 1
ATOM 1187 C C . LEU A 1 151 ? 1.946 -2.673 -14.713 1.00 83.94 151 LEU A C 1
ATOM 1189 O O . LEU A 1 151 ? 1.517 -3.654 -15.323 1.00 83.94 151 LEU A O 1
ATOM 1193 N N . THR A 1 152 ? 3.253 -2.455 -14.540 1.00 83.50 152 THR A N 1
ATOM 1194 C CA . THR A 1 152 ? 4.294 -3.296 -15.145 1.00 83.50 152 THR A CA 1
ATOM 1195 C C . THR A 1 152 ? 5.317 -3.806 -14.132 1.00 83.50 152 THR A C 1
ATOM 1197 O O . THR A 1 152 ? 5.563 -3.199 -13.088 1.00 83.50 152 THR A O 1
ATOM 1200 N N . GLN A 1 153 ? 5.939 -4.946 -14.455 1.00 85.69 153 GLN A N 1
ATOM 1201 C CA . GLN A 1 153 ? 7.048 -5.483 -13.666 1.00 85.69 153 GLN A CA 1
ATOM 1202 C C . GLN A 1 153 ? 8.262 -4.545 -13.698 1.00 85.69 153 GLN A C 1
ATOM 1204 O O . GLN A 1 153 ? 8.923 -4.405 -12.677 1.00 85.69 153 GLN A O 1
ATOM 1209 N N . ASP A 1 154 ? 8.506 -3.854 -14.814 1.00 84.94 154 ASP A N 1
ATOM 1210 C CA . ASP A 1 154 ? 9.626 -2.918 -14.953 1.00 84.94 154 ASP A CA 1
ATO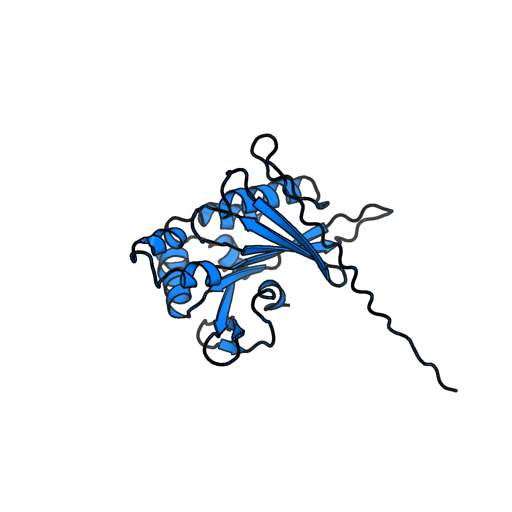M 1211 C C . ASP A 1 154 ? 9.464 -1.691 -14.042 1.00 84.94 154 ASP A C 1
ATOM 1213 O O . ASP A 1 154 ? 10.424 -1.275 -13.393 1.00 84.94 154 ASP A O 1
ATOM 1217 N N . SER A 1 155 ? 8.249 -1.137 -13.934 1.00 83.94 155 SER A N 1
ATOM 1218 C CA . SER A 1 155 ? 7.939 -0.048 -12.993 1.00 83.94 155 SER A CA 1
ATOM 1219 C C . SER A 1 155 ? 8.160 -0.482 -11.542 1.00 83.94 155 SER A C 1
ATOM 1221 O O . SER A 1 155 ? 8.782 0.241 -10.763 1.00 83.94 155 SER A O 1
ATOM 1223 N N . MET A 1 156 ? 7.729 -1.697 -11.189 1.00 89.75 156 MET A N 1
ATOM 1224 C CA . MET A 1 156 ? 7.960 -2.268 -9.859 1.00 89.75 156 MET A CA 1
ATOM 1225 C C . MET A 1 156 ? 9.449 -2.496 -9.579 1.00 89.75 156 MET A C 1
ATOM 1227 O O . MET A 1 156 ? 9.937 -2.105 -8.522 1.00 89.75 156 MET A O 1
ATOM 1231 N N . SER A 1 157 ? 10.189 -3.084 -10.522 1.00 88.62 157 SER A N 1
ATOM 1232 C CA . SER A 1 157 ? 11.624 -3.335 -10.363 1.00 88.62 157 SER A CA 1
ATOM 1233 C C . SER A 1 157 ? 12.417 -2.041 -10.204 1.00 88.62 157 SER A C 1
ATOM 1235 O O . SER A 1 157 ? 13.291 -1.983 -9.347 1.00 88.62 157 SER A O 1
ATOM 1237 N N . ARG A 1 158 ? 12.072 -0.990 -10.955 1.00 86.75 158 ARG A N 1
ATOM 1238 C CA . ARG A 1 158 ? 12.686 0.335 -10.806 1.00 86.75 158 ARG A CA 1
ATOM 1239 C C . ARG A 1 158 ? 12.391 0.956 -9.446 1.00 86.75 158 ARG A C 1
ATOM 1241 O O . ARG A 1 158 ? 13.297 1.472 -8.809 1.00 86.75 158 ARG A O 1
ATOM 1248 N N . PHE A 1 159 ? 11.147 0.855 -8.972 1.00 88.94 159 PHE A N 1
ATOM 1249 C CA . PHE A 1 159 ? 10.789 1.294 -7.625 1.00 88.94 159 PHE A CA 1
ATOM 1250 C C . PHE A 1 159 ? 11.615 0.567 -6.556 1.00 88.94 159 PHE A C 1
ATOM 1252 O O . PHE A 1 159 ? 12.126 1.199 -5.636 1.00 88.94 159 PHE A O 1
ATOM 1259 N N . VAL A 1 160 ? 11.753 -0.756 -6.664 1.00 90.81 160 VAL A N 1
ATOM 1260 C CA . VAL A 1 160 ? 12.551 -1.531 -5.707 1.00 90.81 160 VAL A CA 1
ATOM 1261 C C . VAL A 1 160 ? 14.013 -1.092 -5.745 1.00 90.81 160 VAL A C 1
ATOM 1263 O O . VAL A 1 160 ? 14.559 -0.765 -4.696 1.00 90.81 160 VAL A O 1
ATOM 1266 N N . ASP A 1 161 ? 14.615 -1.016 -6.929 1.00 90.62 161 ASP A N 1
ATOM 1267 C CA . ASP A 1 161 ? 16.023 -0.644 -7.075 1.00 90.62 161 ASP A CA 1
ATOM 1268 C C . ASP A 1 161 ? 16.284 0.780 -6.561 1.00 90.62 161 ASP A C 1
ATOM 1270 O O . ASP A 1 161 ? 17.084 0.986 -5.656 1.00 90.62 161 ASP A O 1
ATOM 1274 N N . GLU A 1 162 ? 15.544 1.773 -7.053 1.00 89.56 162 GLU A N 1
ATOM 1275 C CA . GLU A 1 162 ? 15.817 3.180 -6.752 1.00 89.56 162 GLU A CA 1
ATOM 1276 C C . GLU A 1 162 ? 15.331 3.593 -5.356 1.00 89.56 162 GLU A C 1
ATOM 1278 O O . GLU A 1 162 ? 16.060 4.239 -4.604 1.00 89.56 162 GLU A O 1
ATOM 1283 N N . ILE A 1 163 ? 14.108 3.217 -4.974 1.00 89.81 163 ILE A N 1
ATOM 1284 C CA . ILE A 1 163 ? 13.470 3.724 -3.751 1.00 89.81 163 ILE A CA 1
ATOM 1285 C C . ILE A 1 163 ? 13.782 2.843 -2.546 1.00 89.81 163 ILE A C 1
ATOM 1287 O O . ILE A 1 163 ? 14.045 3.355 -1.456 1.00 89.81 163 ILE A O 1
ATOM 1291 N N . VAL A 1 164 ? 13.726 1.524 -2.720 1.00 91.38 164 VAL A N 1
ATOM 1292 C CA . VAL A 1 164 ? 13.834 0.576 -1.604 1.00 91.38 164 VAL A CA 1
ATOM 1293 C C . VAL A 1 164 ? 15.285 0.178 -1.341 1.00 91.38 164 VAL A C 1
ATOM 1295 O O . VAL A 1 164 ? 15.693 0.081 -0.180 1.00 91.38 164 VAL A O 1
ATOM 1298 N N . ASP A 1 165 ? 16.071 -0.033 -2.395 1.00 91.00 165 ASP A N 1
ATOM 1299 C CA . ASP A 1 165 ? 17.437 -0.541 -2.291 1.00 91.00 165 ASP A CA 1
ATOM 1300 C C . ASP A 1 165 ? 18.493 0.570 -2.349 1.00 91.00 165 ASP A C 1
ATOM 1302 O O . ASP A 1 165 ? 19.410 0.551 -1.533 1.00 91.00 165 ASP A O 1
ATOM 1306 N N . VAL A 1 166 ? 18.379 1.560 -3.240 1.00 89.62 166 VAL A N 1
ATOM 1307 C CA . VAL A 1 166 ? 19.345 2.672 -3.341 1.00 89.62 166 VAL A CA 1
ATOM 1308 C C . VAL A 1 166 ? 19.055 3.759 -2.307 1.00 89.62 166 VAL A C 1
ATOM 1310 O O . VAL A 1 166 ? 19.914 4.058 -1.475 1.00 89.62 166 VAL A O 1
ATOM 1313 N N . ASP A 1 167 ? 17.845 4.322 -2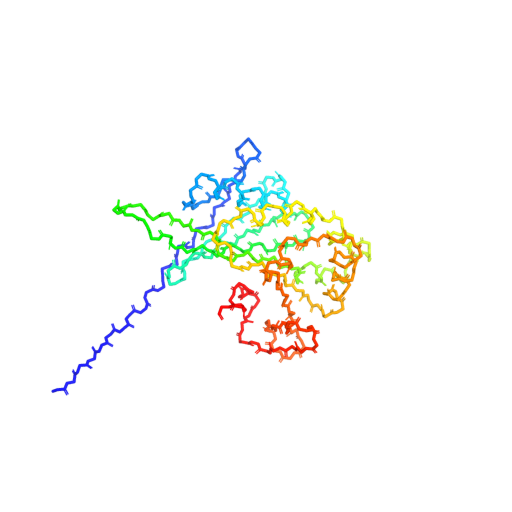.311 1.00 88.12 167 ASP A N 1
ATOM 1314 C CA . ASP A 1 167 ? 17.461 5.400 -1.389 1.00 88.12 167 ASP A CA 1
ATOM 1315 C C . ASP A 1 167 ? 17.149 4.903 0.033 1.00 88.12 167 ASP A C 1
ATOM 1317 O O . ASP A 1 167 ? 16.960 5.715 0.944 1.00 88.12 167 ASP A O 1
ATOM 1321 N N . MET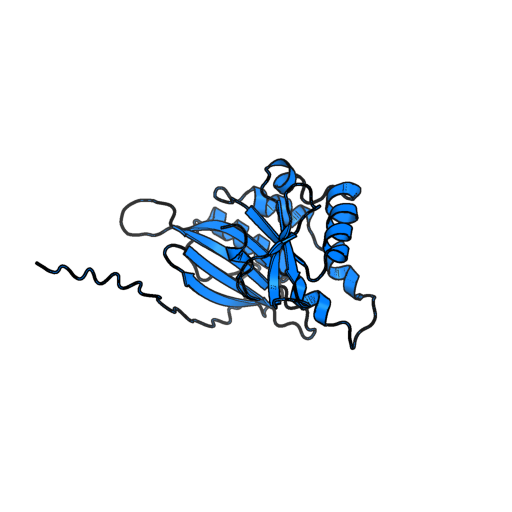 A 1 168 ? 17.078 3.581 0.234 1.00 89.56 168 MET A N 1
ATOM 1322 C CA . MET A 1 168 ? 16.765 2.938 1.518 1.00 89.56 168 MET A CA 1
ATOM 1323 C C . MET A 1 168 ? 15.463 3.451 2.161 1.00 89.56 168 MET A C 1
ATOM 1325 O O . MET A 1 168 ? 15.326 3.497 3.386 1.00 89.56 168 MET A O 1
ATOM 1329 N N . LYS A 1 169 ? 14.475 3.842 1.349 1.00 91.81 169 LYS A N 1
ATOM 1330 C CA . LYS A 1 169 ? 13.132 4.193 1.829 1.00 91.81 169 LYS A CA 1
ATOM 1331 C C . LYS A 1 169 ? 12.315 2.908 2.019 1.00 91.81 169 LYS A C 1
ATOM 1333 O O . LYS A 1 169 ? 12.637 1.853 1.481 1.00 91.81 169 LYS A O 1
ATOM 1338 N N . MET A 1 170 ? 11.233 2.980 2.797 1.00 94.00 170 MET A N 1
ATOM 1339 C CA . MET A 1 170 ? 10.367 1.822 3.097 1.00 94.00 170 MET A CA 1
ATOM 1340 C C . MET A 1 170 ? 11.038 0.698 3.919 1.00 94.00 170 MET A C 1
ATOM 1342 O O . MET A 1 170 ? 10.537 -0.430 3.968 1.00 94.00 170 MET A O 1
ATOM 1346 N N . GLU A 1 171 ? 12.169 0.981 4.577 1.00 95.38 171 GLU A N 1
ATOM 1347 C CA . GLU A 1 171 ? 12.954 -0.021 5.303 1.00 95.38 171 GLU A CA 1
ATOM 1348 C C . GLU A 1 171 ? 12.201 -0.612 6.505 1.00 95.38 171 GLU A C 1
ATOM 1350 O O . GLU A 1 171 ? 12.306 -1.819 6.752 1.00 95.38 171 GLU A O 1
ATOM 1355 N N . ASN A 1 172 ? 11.398 0.179 7.229 1.00 96.88 172 ASN A N 1
ATOM 1356 C CA . ASN A 1 172 ? 10.654 -0.327 8.388 1.00 96.88 172 ASN A CA 1
ATOM 1357 C C . ASN A 1 172 ? 9.625 -1.380 7.955 1.00 96.88 172 ASN A C 1
ATOM 1359 O O . ASN A 1 172 ? 9.520 -2.453 8.555 1.00 96.88 172 ASN A O 1
ATOM 1363 N N . LEU A 1 173 ? 8.882 -1.103 6.883 1.00 95.88 173 LEU A N 1
ATOM 1364 C CA . LEU A 1 173 ? 7.911 -2.041 6.325 1.00 95.88 173 LEU A CA 1
ATOM 1365 C C . LEU A 1 173 ? 8.583 -3.255 5.669 1.00 95.88 173 LEU A C 1
ATOM 1367 O O . LEU A 1 173 ? 8.087 -4.377 5.834 1.00 95.88 173 LEU A O 1
ATOM 1371 N N . ARG A 1 174 ? 9.702 -3.058 4.954 1.00 94.94 174 ARG A N 1
ATOM 1372 C CA . ARG A 1 174 ? 10.480 -4.144 4.330 1.00 94.94 174 ARG A CA 1
ATOM 1373 C C . ARG A 1 174 ? 11.035 -5.100 5.383 1.00 94.94 174 ARG A C 1
ATOM 1375 O O . ARG A 1 174 ? 10.778 -6.299 5.308 1.00 94.94 174 ARG A O 1
ATOM 1382 N N . SER A 1 175 ? 11.752 -4.580 6.378 1.00 94.81 175 SER A N 1
ATOM 1383 C CA . SER A 1 175 ? 12.392 -5.381 7.435 1.00 94.81 175 SER A CA 1
ATOM 1384 C C . SER A 1 175 ? 11.379 -6.130 8.306 1.00 94.81 175 SER A C 1
ATOM 1386 O O . SER A 1 175 ? 11.643 -7.253 8.732 1.00 94.81 175 SER A O 1
ATOM 1388 N N . ALA A 1 176 ? 10.185 -5.563 8.505 1.00 95.56 176 ALA A N 1
ATOM 1389 C CA . ALA A 1 176 ? 9.079 -6.226 9.190 1.00 95.56 176 ALA A CA 1
ATOM 1390 C C . ALA A 1 176 ? 8.331 -7.261 8.320 1.00 95.56 176 ALA A C 1
ATOM 1392 O O . ALA A 1 176 ? 7.381 -7.883 8.798 1.00 95.56 176 ALA A O 1
ATOM 1393 N N . GLY A 1 177 ? 8.701 -7.431 7.044 1.00 94.88 177 GLY A N 1
ATOM 1394 C CA . GLY A 1 177 ? 8.037 -8.344 6.107 1.00 94.88 177 GLY A CA 1
ATOM 1395 C C . GLY A 1 177 ? 6.626 -7.911 5.687 1.00 94.88 177 GLY A C 1
ATOM 1396 O O . GLY A 1 177 ? 5.871 -8.730 5.149 1.00 94.88 177 GLY A O 1
ATOM 1397 N N . LYS A 1 178 ? 6.269 -6.642 5.932 1.00 95.81 178 LYS A N 1
ATOM 1398 C CA . LYS A 1 178 ? 4.933 -6.069 5.698 1.00 95.81 178 LYS A CA 1
ATOM 1399 C C . LYS A 1 178 ? 4.782 -5.447 4.309 1.00 95.81 178 LYS A C 1
ATOM 1401 O O . LYS A 1 178 ? 3.656 -5.271 3.863 1.00 95.81 178 LYS A O 1
ATOM 1406 N N . LEU A 1 179 ? 5.876 -5.118 3.623 1.00 95.62 179 LEU A N 1
ATOM 1407 C CA . LEU A 1 179 ? 5.835 -4.572 2.264 1.00 95.62 179 LEU A CA 1
ATOM 1408 C C . LEU A 1 179 ? 5.592 -5.684 1.227 1.00 95.62 179 LEU A C 1
ATOM 1410 O O . LEU A 1 179 ? 6.284 -6.705 1.243 1.00 95.62 179 LEU A O 1
ATOM 1414 N N . LYS A 1 180 ? 4.594 -5.499 0.357 1.00 96.00 180 LYS A N 1
ATOM 1415 C CA . LYS A 1 180 ? 4.178 -6.433 -0.704 1.00 96.00 180 LYS A CA 1
ATOM 1416 C C . LYS A 1 180 ? 3.954 -5.689 -2.019 1.00 96.00 180 LYS A C 1
ATOM 1418 O O . LYS A 1 180 ? 3.641 -4.500 -2.015 1.00 96.00 180 LYS A O 1
ATOM 1423 N N . TYR A 1 181 ? 4.038 -6.417 -3.129 1.00 94.62 181 TYR A N 1
ATOM 1424 C CA . TYR A 1 181 ? 3.924 -5.863 -4.477 1.00 94.62 181 TYR A CA 1
ATOM 1425 C C . TYR A 1 181 ? 2.945 -6.679 -5.319 1.00 94.62 181 TYR A C 1
ATOM 1427 O O . TYR A 1 181 ? 2.950 -7.903 -5.255 1.00 94.62 181 TYR A O 1
ATOM 1435 N N . ALA A 1 182 ? 2.121 -6.027 -6.130 1.00 94.31 182 ALA A N 1
ATOM 1436 C CA . ALA A 1 182 ? 1.230 -6.695 -7.074 1.00 94.31 182 ALA A CA 1
ATOM 1437 C C . ALA A 1 182 ? 1.359 -6.066 -8.464 1.00 94.31 182 ALA A C 1
ATOM 1439 O O . ALA A 1 182 ? 1.579 -4.864 -8.576 1.00 94.31 182 ALA A O 1
ATOM 1440 N N . ILE A 1 183 ? 1.203 -6.872 -9.516 1.00 91.94 183 ILE A N 1
ATOM 1441 C CA . ILE A 1 183 ? 1.275 -6.415 -10.913 1.00 91.94 183 ILE A CA 1
ATOM 1442 C C . ILE A 1 183 ? -0.086 -6.582 -11.584 1.00 91.94 183 ILE A C 1
ATOM 1444 O O . ILE A 1 183 ? -0.696 -7.651 -11.491 1.00 91.94 183 ILE A O 1
ATOM 1448 N N . TRP A 1 184 ? -0.556 -5.558 -12.292 1.00 89.62 184 TRP A N 1
ATOM 1449 C CA . TRP A 1 184 ? -1.776 -5.628 -13.089 1.00 89.62 184 TRP A CA 1
ATOM 1450 C C . TRP A 1 184 ? -1.530 -6.349 -14.422 1.00 89.62 184 TRP A C 1
ATOM 1452 O O . TRP A 1 184 ? -0.805 -5.877 -15.295 1.00 89.62 184 TRP A O 1
ATOM 1462 N N . SER A 1 185 ? -2.152 -7.513 -14.628 1.00 83.62 185 SER A N 1
ATOM 1463 C CA . SER A 1 185 ? -1.987 -8.285 -15.867 1.00 83.62 185 SER A CA 1
ATOM 1464 C C . SER A 1 185 ? -2.986 -7.856 -16.948 1.00 83.62 185 SER A C 1
ATOM 1466 O O . SER A 1 185 ? -4.002 -8.521 -17.179 1.00 83.62 185 SER A O 1
ATOM 1468 N N . GLY A 1 186 ? -2.683 -6.759 -17.650 1.00 68.12 186 GLY A N 1
ATOM 1469 C CA . GLY A 1 186 ? -3.529 -6.221 -18.730 1.00 68.12 186 GLY A CA 1
ATOM 1470 C C . GLY A 1 186 ? -3.614 -7.096 -19.992 1.00 68.12 186 GLY A C 1
ATOM 1471 O O . GLY A 1 186 ? -4.601 -7.048 -20.717 1.00 68.12 186 GLY A O 1
ATOM 1472 N N . SER A 1 187 ? -2.620 -7.951 -20.259 1.00 63.25 187 SER A N 1
ATOM 1473 C CA . SER A 1 187 ? -2.510 -8.662 -21.546 1.00 63.25 187 SER A CA 1
ATOM 1474 C C . SER A 1 187 ? -3.166 -10.046 -21.602 1.00 63.25 187 SER A C 1
ATOM 1476 O O . SER A 1 187 ? -3.340 -10.586 -22.694 1.00 63.25 187 SER A O 1
ATOM 1478 N N . LYS A 1 188 ? -3.525 -10.655 -20.461 1.00 60.16 188 LYS A N 1
ATOM 1479 C CA . LYS A 1 188 ? -4.038 -12.043 -20.438 1.00 60.16 188 LYS A CA 1
ATOM 1480 C C . LYS A 1 188 ? -5.357 -12.228 -19.704 1.00 60.16 188 LYS A C 1
ATOM 1482 O O . LYS A 1 188 ? -6.142 -13.080 -20.117 1.00 60.16 188 LYS A O 1
ATOM 1487 N N . ARG A 1 189 ? -5.584 -11.510 -18.600 1.00 67.31 189 ARG A N 1
ATOM 1488 C CA . ARG A 1 189 ? -6.730 -11.780 -17.714 1.00 67.31 189 ARG A CA 1
ATOM 1489 C C . ARG A 1 189 ? -7.397 -10.545 -17.120 1.00 67.31 189 ARG A C 1
ATOM 1491 O O . ARG A 1 189 ? -8.504 -10.703 -16.625 1.00 67.31 189 ARG A O 1
ATOM 1498 N N . TRP A 1 190 ? -6.787 -9.358 -17.213 1.00 84.06 190 TRP A N 1
ATOM 1499 C CA . TRP A 1 190 ? -7.266 -8.151 -16.526 1.00 84.06 190 TRP A CA 1
ATOM 1500 C C . TRP A 1 190 ? -7.471 -8.428 -15.032 1.00 84.06 190 TRP A C 1
ATOM 1502 O O . TRP A 1 190 ? -8.545 -8.212 -14.474 1.00 84.06 190 TRP A O 1
ATOM 1512 N N . THR A 1 191 ? -6.436 -8.998 -14.415 1.00 91.19 191 THR A N 1
ATOM 1513 C CA . THR A 1 191 ? -6.420 -9.386 -13.003 1.00 91.19 191 THR A CA 1
ATOM 1514 C C . THR A 1 191 ? -5.103 -9.001 -12.356 1.00 91.19 191 THR A C 1
ATOM 1516 O O . THR A 1 191 ? -4.063 -8.982 -13.021 1.00 91.19 191 THR A O 1
ATOM 1519 N N . TRP A 1 192 ? -5.124 -8.809 -11.042 1.00 92.50 192 TRP A N 1
ATOM 1520 C CA . TRP A 1 192 ? -3.910 -8.677 -10.246 1.00 92.50 192 TRP A CA 1
ATOM 1521 C C . TRP A 1 192 ? -3.118 -9.988 -10.192 1.00 92.50 192 TRP A C 1
ATOM 1523 O O . TRP A 1 192 ? -3.681 -11.083 -10.097 1.00 92.50 192 TRP A O 1
ATOM 1533 N N . CYS A 1 193 ? -1.797 -9.874 -10.205 1.00 93.19 193 CYS A N 1
ATOM 1534 C CA . CYS A 1 193 ? -0.864 -10.956 -9.923 1.00 93.19 193 CYS A CA 1
ATOM 1535 C C . CYS A 1 193 ? -0.078 -10.628 -8.653 1.00 93.19 193 CYS A C 1
ATOM 1537 O O . CYS A 1 193 ? 0.383 -9.497 -8.487 1.00 93.19 193 CYS A O 1
ATOM 1539 N N . ARG A 1 194 ? 0.106 -11.619 -7.778 1.00 93.38 194 ARG A N 1
ATOM 1540 C CA . ARG A 1 194 ? 1.011 -11.509 -6.626 1.00 93.38 194 ARG A CA 1
ATOM 1541 C C . ARG A 1 194 ? 2.442 -11.607 -7.120 1.00 93.38 194 ARG A C 1
ATOM 1543 O O . ARG A 1 194 ? 2.746 -12.490 -7.921 1.00 93.38 194 ARG A O 1
ATOM 1550 N N . VAL A 1 195 ? 3.310 -10.756 -6.596 1.00 92.19 195 VAL A N 1
ATOM 1551 C CA . VAL A 1 195 ? 4.755 -10.925 -6.736 1.00 92.19 195 VAL A CA 1
ATOM 1552 C C . VAL A 1 195 ? 5.234 -11.854 -5.621 1.00 92.19 195 VAL A C 1
ATOM 1554 O O . VAL A 1 195 ? 4.880 -11.666 -4.448 1.00 92.19 195 VAL A O 1
ATOM 1557 N N . SER A 1 196 ? 5.999 -12.883 -5.983 1.00 85.12 196 SER A N 1
ATOM 1558 C CA . SER A 1 196 ? 6.620 -13.791 -5.018 1.00 85.12 196 SER A CA 1
ATOM 1559 C C . SER A 1 196 ? 7.607 -13.041 -4.104 1.00 85.12 196 SER A C 1
ATOM 1561 O O . SER A 1 196 ? 8.136 -11.995 -4.483 1.00 85.12 196 SER A O 1
ATOM 1563 N N . PRO A 1 197 ? 7.909 -13.550 -2.894 1.00 78.81 197 PRO A N 1
ATOM 1564 C CA . PRO A 1 197 ? 8.855 -12.895 -1.985 1.00 78.81 197 PRO A CA 1
ATOM 1565 C C . PRO A 1 197 ? 10.263 -12.698 -2.565 1.00 78.81 197 PRO A C 1
ATOM 1567 O O . PRO A 1 197 ? 10.962 -11.780 -2.151 1.00 78.81 197 PRO A O 1
ATOM 1570 N N . ASP A 1 198 ? 10.680 -13.552 -3.504 1.00 79.44 198 ASP A N 1
ATOM 1571 C CA . ASP A 1 198 ? 11.959 -13.446 -4.214 1.00 79.44 198 ASP A CA 1
ATOM 1572 C C . ASP A 1 198 ? 11.876 -12.609 -5.503 1.00 79.44 198 ASP A C 1
ATOM 1574 O O . ASP A 1 198 ? 12.873 -12.483 -6.209 1.00 79.44 198 ASP A O 1
ATOM 1578 N N . MET A 1 199 ? 10.701 -12.036 -5.791 1.00 80.31 199 MET A N 1
ATOM 1579 C CA . MET A 1 199 ? 10.402 -11.152 -6.922 1.00 80.31 199 MET A CA 1
ATOM 1580 C C . MET A 1 199 ? 10.565 -11.777 -8.315 1.00 80.31 199 MET A C 1
ATOM 1582 O O . MET A 1 199 ? 10.589 -11.060 -9.316 1.00 80.31 199 MET A O 1
ATOM 1586 N N . LYS A 1 200 ? 10.671 -13.108 -8.408 1.00 80.88 200 LYS A N 1
ATOM 1587 C CA . LYS A 1 200 ? 10.922 -13.812 -9.678 1.00 80.88 200 LYS A CA 1
ATOM 1588 C C . LYS A 1 200 ? 9.666 -14.327 -10.352 1.00 80.88 200 LYS A C 1
ATOM 1590 O O . LYS A 1 200 ? 9.645 -14.464 -11.574 1.00 80.88 200 LYS A O 1
ATOM 1595 N N . GLU A 1 201 ? 8.645 -14.643 -9.569 1.00 86.38 201 GLU A N 1
ATOM 1596 C CA . GLU A 1 201 ? 7.448 -15.311 -10.054 1.00 86.38 201 GLU A CA 1
ATOM 1597 C C . GLU A 1 201 ? 6.214 -14.439 -9.835 1.00 86.38 201 GLU A C 1
ATOM 1599 O O . GLU A 1 201 ? 6.079 -13.724 -8.838 1.00 86.38 201 GLU A O 1
ATOM 1604 N N . LEU A 1 202 ? 5.305 -14.507 -10.807 1.00 89.31 202 LEU A N 1
ATOM 1605 C CA . LEU A 1 202 ? 4.003 -13.861 -10.749 1.00 89.31 202 LEU A CA 1
ATOM 1606 C C . LEU A 1 202 ? 2.929 -14.933 -10.609 1.00 89.31 202 LEU A C 1
ATOM 1608 O O . LEU A 1 202 ? 2.701 -15.724 -11.527 1.00 89.31 202 LEU A O 1
ATOM 1612 N N . GLU A 1 203 ? 2.229 -14.927 -9.480 1.00 90.75 203 GLU A N 1
ATOM 1613 C CA . GLU A 1 203 ? 1.085 -15.808 -9.261 1.00 90.75 203 GLU A CA 1
ATOM 1614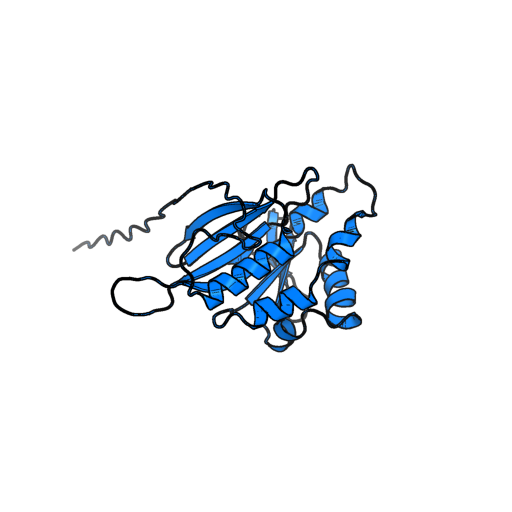 C C . GLU A 1 203 ? -0.198 -15.090 -9.681 1.00 90.75 203 GLU A C 1
ATOM 1616 O O . GLU A 1 203 ? -0.590 -14.075 -9.098 1.00 90.75 203 GLU A O 1
ATOM 1621 N N . ALA A 1 204 ? -0.872 -15.615 -10.704 1.00 89.38 204 ALA A N 1
ATOM 1622 C CA . ALA A 1 204 ? -2.133 -15.053 -11.170 1.00 89.38 204 ALA A CA 1
ATOM 1623 C C . ALA A 1 204 ? -3.244 -15.226 -10.124 1.00 89.38 204 ALA A C 1
ATOM 1625 O O . ALA A 1 204 ? -3.441 -16.320 -9.592 1.00 89.38 204 ALA A O 1
ATOM 1626 N N . THR A 1 205 ? -4.023 -14.168 -9.896 1.00 90.81 205 THR A N 1
ATOM 1627 C CA . THR A 1 205 ? -5.228 -14.213 -9.055 1.00 90.81 205 THR A CA 1
ATOM 1628 C C . THR A 1 205 ? -6.500 -14.137 -9.908 1.00 90.81 205 THR A C 1
ATOM 1630 O O . THR A 1 205 ? -6.440 -14.007 -11.132 1.00 90.81 205 THR A O 1
ATOM 1633 N N . SER A 1 206 ? -7.668 -14.226 -9.268 1.00 90.44 206 SER A N 1
ATOM 1634 C CA . SER A 1 206 ? -8.970 -13.934 -9.885 1.00 90.44 206 SER A CA 1
ATOM 1635 C C . SER A 1 206 ? -9.464 -12.508 -9.607 1.00 90.44 206 SER A C 1
ATOM 1637 O O . SER A 1 206 ? -10.617 -12.205 -9.903 1.00 90.44 206 SER A O 1
ATOM 1639 N N . PHE A 1 207 ? -8.641 -11.661 -8.983 1.00 91.31 207 PHE A N 1
ATOM 1640 C CA . PHE A 1 207 ? -9.035 -10.344 -8.489 1.00 91.31 207 PHE A CA 1
ATOM 1641 C C . PHE A 1 207 ? -8.937 -9.289 -9.585 1.00 91.31 207 PHE A C 1
ATOM 1643 O O . PHE A 1 207 ? -7.896 -9.165 -10.235 1.00 91.31 207 PHE A O 1
ATOM 1650 N N . GLY A 1 208 ? -10.032 -8.556 -9.791 1.00 88.25 208 GLY A N 1
ATOM 1651 C CA . GLY A 1 208 ? -10.130 -7.506 -10.799 1.00 88.25 208 GLY A CA 1
ATOM 1652 C C . GLY A 1 208 ? -9.523 -6.186 -10.327 1.00 88.25 208 GLY A C 1
ATOM 1653 O O . GLY A 1 208 ? -8.895 -6.115 -9.276 1.00 88.25 208 GLY A O 1
ATOM 1654 N N . LYS A 1 209 ? -9.729 -5.128 -11.115 1.00 83.50 209 LYS A N 1
ATOM 1655 C CA . LYS A 1 209 ? -9.110 -3.805 -10.928 1.00 83.50 209 LYS A CA 1
ATOM 1656 C C . LYS A 1 209 ? -9.256 -3.295 -9.489 1.00 83.50 209 LYS A C 1
ATOM 1658 O O . LYS A 1 209 ? -8.266 -3.023 -8.822 1.00 83.50 209 LYS A O 1
ATOM 1663 N N . ASP A 1 210 ? -10.482 -3.311 -8.976 1.00 83.38 210 ASP A N 1
ATOM 1664 C CA . ASP A 1 210 ? -10.851 -2.736 -7.675 1.00 83.38 210 ASP A CA 1
ATOM 1665 C C . ASP A 1 210 ? -10.518 -3.644 -6.465 1.00 83.38 210 ASP A C 1
ATOM 1667 O O . ASP A 1 210 ? -10.861 -3.336 -5.320 1.00 83.38 210 ASP A O 1
ATOM 1671 N N . ASP A 1 211 ? -9.855 -4.781 -6.701 1.00 88.56 211 ASP A N 1
ATOM 1672 C CA . ASP A 1 211 ? -9.637 -5.842 -5.713 1.00 88.56 211 ASP A CA 1
ATOM 1673 C C . ASP A 1 211 ? -8.172 -5.960 -5.241 1.00 88.56 211 ASP A C 1
ATOM 1675 O O . ASP A 1 211 ? -7.811 -6.969 -4.631 1.00 88.56 211 ASP A O 1
ATOM 1679 N N . LEU A 1 212 ? -7.312 -4.956 -5.472 1.00 90.25 212 LEU A N 1
ATOM 1680 C CA . LEU A 1 212 ? -5.896 -4.988 -5.049 1.00 90.25 212 LEU A CA 1
ATOM 1681 C C . LEU A 1 212 ? -5.734 -5.374 -3.565 1.00 90.25 212 LEU A C 1
ATOM 1683 O O . LEU A 1 212 ? -4.867 -6.161 -3.188 1.00 90.25 212 LEU A O 1
ATOM 1687 N N . TRP A 1 213 ? -6.623 -4.872 -2.714 1.00 88.81 213 TRP A N 1
ATOM 1688 C CA . TRP A 1 213 ? -6.647 -5.137 -1.275 1.00 88.81 213 TRP A CA 1
ATOM 1689 C C . TRP A 1 213 ? -6.969 -6.589 -0.889 1.00 88.81 213 TRP A C 1
ATOM 1691 O O . TRP A 1 213 ? -6.704 -6.985 0.248 1.00 88.81 213 TRP A O 1
ATOM 1701 N N . ARG A 1 214 ? -7.492 -7.397 -1.820 1.00 89.69 214 ARG A N 1
ATOM 1702 C CA . ARG A 1 214 ? -7.735 -8.839 -1.645 1.00 89.69 214 ARG A CA 1
ATOM 1703 C C . ARG A 1 214 ? -6.551 -9.699 -2.065 1.00 89.69 214 ARG A C 1
ATOM 1705 O O . ARG A 1 214 ? -6.521 -10.886 -1.752 1.00 89.69 214 ARG A O 1
ATOM 1712 N N . VAL A 1 215 ? -5.571 -9.123 -2.766 1.00 90.19 215 VAL A N 1
ATOM 1713 C CA . VAL A 1 215 ? -4.498 -9.888 -3.408 1.00 90.19 215 VAL A CA 1
ATOM 1714 C C . VAL A 1 215 ? -3.737 -10.732 -2.395 1.00 90.19 215 VAL A C 1
ATOM 1716 O O . VAL A 1 215 ? -3.498 -11.889 -2.688 1.00 90.19 215 VAL A O 1
ATOM 1719 N N . TYR A 1 216 ? -3.440 -10.238 -1.196 1.00 87.31 216 TYR A N 1
ATOM 1720 C CA . TYR A 1 216 ? -2.694 -10.978 -0.166 1.00 87.31 216 TYR A CA 1
ATOM 1721 C C . TYR A 1 216 ? -3.546 -11.368 1.054 1.00 87.31 216 TYR A C 1
ATOM 1723 O O . TYR A 1 216 ? -3.039 -11.392 2.177 1.00 87.31 216 TYR A O 1
ATOM 1731 N N . GLN A 1 217 ? -4.844 -11.611 0.850 1.00 80.25 217 GLN A N 1
ATOM 1732 C CA . GLN A 1 217 ? -5.723 -12.201 1.867 1.00 80.25 217 GLN A CA 1
ATOM 1733 C C . GLN A 1 217 ? -5.707 -13.731 1.822 1.00 80.25 217 GLN A C 1
ATOM 1735 O O . GLN A 1 217 ? -5.426 -14.299 0.736 1.00 80.25 217 GLN A O 1
#